Protein AF-A0AAU4Z2L5-F1 (afdb_monomer)

Foldseek 3Di:
DPDAAQLHWDAFLNAIFRLKAFELQLCAPDLQAAHHPDLVLSLVLLLCCCVVRVGQEYEEECARNNLRRLLSNQVNAPVHDPRHAYAYEFQWHDPDRPDIAGHQALVRRVVSLVSSCVSNVHQAHSEYEHQADHPVDPLLSSLVSVVVCVVVVRYSAYAYEPDALVRVVVSLVRDAHREYEYEAEPVRHDHVVVVSLQDPVPVSHDRYWYKYWYLDPDPVVLPRRTTIIRTDGRDDDPDPDPDPRDSDVVSVVVSSNVSSD

Structure (mmCIF, N/CA/C/O backbone):
data_AF-A0AAU4Z2L5-F1
#
_entry.id   AF-A0AAU4Z2L5-F1
#
loop_
_atom_site.group_PDB
_atom_site.id
_atom_site.type_symbol
_atom_site.label_atom_id
_atom_site.label_alt_id
_atom_site.label_comp_id
_atom_site.label_asym_id
_atom_site.label_entity_id
_atom_site.label_seq_id
_atom_site.pdbx_PDB_ins_code
_atom_site.Cartn_x
_atom_site.Cartn_y
_atom_site.Cartn_z
_atom_site.occupancy
_atom_site.B_iso_or_equiv
_atom_site.auth_seq_id
_atom_site.auth_comp_id
_atom_site.auth_asym_id
_atom_site.auth_atom_id
_atom_site.pdbx_PDB_model_num
ATOM 1 N N . MET A 1 1 ? -14.396 5.953 25.003 1.00 34.94 1 MET A N 1
ATOM 2 C CA . MET A 1 1 ? -13.671 7.237 24.915 1.00 34.94 1 MET A CA 1
ATOM 3 C C . MET A 1 1 ? -13.738 7.687 23.467 1.00 34.94 1 MET A C 1
ATOM 5 O O . MET A 1 1 ? -13.312 6.935 22.610 1.00 34.94 1 MET A O 1
ATOM 9 N N . SER A 1 2 ? -14.352 8.838 23.192 1.00 41.72 2 SER A N 1
ATOM 10 C CA . SER A 1 2 ? -14.408 9.430 21.849 1.00 41.72 2 SER A CA 1
ATOM 11 C C . SER A 1 2 ? -13.191 10.337 21.680 1.00 41.72 2 SER A C 1
ATOM 13 O O . SER A 1 2 ? -13.300 11.551 21.856 1.00 41.72 2 SER A O 1
ATOM 15 N N . SER A 1 3 ? -12.014 9.762 21.435 1.00 60.88 3 SER A N 1
ATOM 16 C CA . SER A 1 3 ? -10.865 10.554 20.998 1.00 60.88 3 SER A CA 1
ATOM 17 C C . SER A 1 3 ? -11.061 10.917 19.527 1.00 60.88 3 SER A C 1
ATOM 19 O O . SER A 1 3 ? -11.318 10.062 18.683 1.00 60.88 3 SER A O 1
ATOM 21 N N . THR A 1 4 ? -10.983 12.209 19.210 1.00 71.62 4 THR A N 1
ATOM 22 C CA . THR A 1 4 ? -10.899 12.675 17.822 1.00 71.62 4 THR A CA 1
ATOM 23 C C . THR A 1 4 ? -9.688 12.008 17.161 1.00 71.62 4 THR A C 1
ATOM 25 O O . THR A 1 4 ? -8.596 12.105 17.732 1.00 71.62 4 THR A O 1
ATOM 28 N N . PRO A 1 5 ? -9.835 11.375 15.980 1.00 78.62 5 PRO A N 1
ATOM 29 C CA . PRO A 1 5 ? -8.719 10.744 15.287 1.00 78.62 5 PRO A CA 1
ATOM 30 C C . PRO A 1 5 ? -7.547 11.715 15.090 1.00 78.62 5 PRO A C 1
ATOM 32 O O . PRO A 1 5 ? -7.763 12.922 14.902 1.00 78.62 5 PRO A O 1
ATOM 35 N N . PRO A 1 6 ? -6.299 11.228 15.139 1.00 73.12 6 PRO A N 1
ATOM 36 C CA . PRO A 1 6 ? -5.118 12.073 15.122 1.00 73.12 6 PRO A CA 1
ATOM 37 C C . PRO A 1 6 ? -5.042 12.838 13.793 1.00 73.12 6 PRO A C 1
ATOM 39 O O . PRO A 1 6 ? -5.015 12.267 12.703 1.00 73.12 6 PRO A O 1
ATOM 42 N N . GLY A 1 7 ? -5.046 14.171 13.886 1.00 76.56 7 GLY A N 1
ATOM 43 C CA . GLY A 1 7 ? -5.119 15.047 12.715 1.00 76.56 7 GLY A CA 1
ATOM 44 C C . GLY A 1 7 ? -6.503 15.118 12.051 1.00 76.56 7 GLY A C 1
ATOM 45 O O . GLY A 1 7 ? -6.605 15.671 10.965 1.00 76.56 7 GLY A O 1
ATOM 46 N N . GLY A 1 8 ? -7.573 14.622 12.671 1.00 86.31 8 GLY A N 1
ATOM 47 C CA . GLY A 1 8 ? -8.909 14.555 12.072 1.00 86.31 8 GLY A CA 1
ATOM 48 C C . GLY A 1 8 ? -9.066 13.370 11.120 1.00 86.31 8 GLY A C 1
ATOM 49 O O . GLY A 1 8 ? -8.279 12.425 11.157 1.00 86.31 8 GLY A O 1
ATOM 50 N N . THR A 1 9 ? -10.091 13.411 10.272 1.00 86.31 9 THR A N 1
ATOM 51 C CA . THR A 1 9 ? -10.425 12.318 9.351 1.00 86.31 9 THR A CA 1
ATOM 52 C C . THR A 1 9 ? -10.254 12.706 7.887 1.00 86.31 9 THR A C 1
ATOM 54 O O . THR A 1 9 ? -10.153 13.882 7.527 1.00 86.31 9 THR A O 1
ATOM 57 N N . ILE A 1 10 ? -10.189 11.682 7.046 1.00 84.88 10 ILE A N 1
ATOM 58 C CA . ILE A 1 10 ? -10.030 11.747 5.600 1.00 84.88 10 ILE A CA 1
ATOM 59 C C . ILE A 1 10 ? -10.786 10.587 4.948 1.00 84.88 10 ILE A C 1
ATOM 61 O O . ILE A 1 10 ? -10.881 9.519 5.539 1.00 84.88 10 ILE A O 1
ATOM 65 N N . THR A 1 11 ? -11.283 10.755 3.722 1.00 86.25 11 THR A N 1
ATOM 66 C CA . THR A 1 11 ? -11.823 9.637 2.937 1.00 86.25 11 THR A CA 1
ATOM 67 C C . THR A 1 11 ? -10.784 9.122 1.942 1.00 86.25 11 THR A C 1
ATOM 69 O O . THR A 1 11 ? -10.346 9.848 1.050 1.00 86.25 11 THR A O 1
ATOM 72 N N . ILE A 1 12 ? -10.405 7.853 2.067 1.00 85.94 12 ILE A N 1
ATOM 73 C CA . ILE A 1 12 ? -9.500 7.155 1.148 1.00 85.94 12 ILE A CA 1
ATOM 74 C C . ILE A 1 12 ? -10.254 5.944 0.619 1.00 85.94 12 ILE A C 1
ATOM 76 O O . ILE A 1 12 ? -10.809 5.190 1.413 1.00 85.94 12 ILE A O 1
ATOM 80 N N . ALA A 1 13 ? -10.295 5.761 -0.706 1.00 84.94 13 ALA A N 1
ATOM 81 C CA . ALA A 1 13 ? -10.923 4.579 -1.305 1.00 84.94 13 ALA A CA 1
ATOM 82 C C . ALA A 1 13 ? -12.364 4.336 -0.782 1.00 84.94 13 ALA A C 1
ATOM 84 O O . ALA A 1 13 ? -12.751 3.224 -0.453 1.00 84.94 13 ALA A O 1
ATOM 85 N N . GLY A 1 14 ? -13.143 5.415 -0.619 1.00 84.62 14 GLY A N 1
ATOM 86 C CA . GLY A 1 14 ? -14.522 5.358 -0.114 1.00 84.62 14 GLY A CA 1
ATOM 87 C C . GLY A 1 14 ? -14.684 5.133 1.399 1.00 84.62 14 GLY A C 1
ATOM 88 O O . GLY A 1 14 ? -15.804 5.250 1.889 1.00 84.62 14 GLY A O 1
ATOM 89 N N . LYS A 1 15 ? -13.604 4.881 2.150 1.00 89.25 15 LYS A N 1
ATOM 90 C CA . LYS A 1 15 ? -13.617 4.662 3.606 1.00 89.25 15 LYS A CA 1
ATOM 91 C C . LYS A 1 15 ? -13.130 5.910 4.350 1.00 89.25 15 LYS A C 1
ATOM 93 O O . LYS A 1 15 ? -12.118 6.506 3.979 1.00 89.25 15 LYS A O 1
ATOM 98 N N . THR A 1 16 ? -13.855 6.331 5.388 1.00 91.25 16 THR A N 1
ATOM 99 C CA . THR A 1 16 ? -13.446 7.449 6.256 1.00 91.25 16 THR A CA 1
ATOM 100 C C . THR A 1 16 ? -12.507 6.935 7.337 1.00 91.25 16 THR A C 1
ATOM 102 O O . THR A 1 16 ? -12.911 6.133 8.168 1.00 91.25 16 THR A O 1
ATOM 105 N N . VAL A 1 17 ? -11.272 7.425 7.333 1.00 90.12 17 VAL A N 1
ATOM 106 C CA . VAL A 1 17 ? -10.182 6.982 8.207 1.00 90.12 17 VAL A CA 1
ATOM 107 C C . VAL A 1 17 ? -9.495 8.161 8.891 1.00 90.12 17 VAL A C 1
ATOM 109 O O . VAL A 1 17 ? -9.722 9.322 8.543 1.00 90.12 17 VAL A O 1
ATOM 112 N N . ALA A 1 18 ? -8.640 7.877 9.869 1.00 88.56 18 ALA A N 1
ATOM 113 C CA . ALA A 1 18 ? -7.752 8.855 10.478 1.00 88.56 18 ALA A CA 1
ATOM 114 C C . ALA A 1 18 ? -6.830 9.483 9.423 1.00 88.56 18 ALA A C 1
ATOM 116 O O . ALA A 1 18 ? -6.283 8.800 8.555 1.00 88.56 18 ALA A O 1
ATOM 117 N N . ARG A 1 19 ? -6.631 10.804 9.503 1.00 84.06 19 ARG A N 1
ATOM 118 C CA . ARG A 1 19 ? -5.756 11.532 8.572 1.00 84.06 19 ARG A CA 1
ATOM 119 C C . ARG A 1 19 ? -4.288 11.137 8.729 1.00 84.06 19 ARG A C 1
ATOM 121 O O . ARG A 1 19 ? -3.523 11.166 7.763 1.00 84.06 19 ARG A O 1
ATOM 128 N N . LEU A 1 20 ? -3.906 10.765 9.946 1.00 83.00 20 LEU A N 1
ATOM 129 C CA . LEU A 1 20 ? -2.637 10.120 10.243 1.00 83.00 20 LEU A CA 1
ATOM 130 C C . LEU A 1 20 ? -2.827 8.599 10.221 1.00 83.00 20 LEU A C 1
ATOM 132 O O . LEU A 1 20 ? -3.620 8.054 10.984 1.00 83.00 20 LEU A O 1
ATOM 136 N N . GLY A 1 21 ? -2.096 7.947 9.326 1.00 86.19 21 GLY A N 1
ATOM 137 C CA . GLY A 1 21 ? -1.970 6.505 9.189 1.00 86.19 21 GLY A CA 1
ATOM 138 C C . GLY A 1 21 ? -0.649 5.977 9.752 1.00 86.19 21 GLY A C 1
ATOM 139 O O . GLY A 1 21 ? 0.269 6.734 10.081 1.00 86.19 21 GLY A O 1
ATOM 140 N N . PHE A 1 22 ? -0.543 4.655 9.823 1.00 85.38 22 PHE A N 1
ATOM 141 C CA . PHE A 1 22 ? 0.599 3.941 10.382 1.00 85.38 22 PHE A CA 1
ATOM 142 C C . PHE A 1 22 ? 1.301 3.102 9.309 1.00 85.38 22 PHE A C 1
ATOM 144 O O . PHE A 1 22 ? 0.699 2.207 8.716 1.00 85.38 22 PHE A O 1
ATOM 151 N N . GLY A 1 23 ? 2.576 3.401 9.050 1.00 87.06 23 GLY A N 1
ATOM 152 C CA . GLY A 1 23 ? 3.405 2.698 8.076 1.00 87.06 23 GLY A CA 1
ATOM 153 C C . GLY A 1 23 ? 4.156 1.542 8.720 1.00 87.06 23 GLY A C 1
ATOM 154 O O . GLY A 1 23 ? 4.979 1.738 9.610 1.00 87.06 23 GLY A O 1
ATOM 155 N N . THR A 1 24 ? 3.918 0.328 8.233 1.00 90.44 24 THR A N 1
ATOM 156 C CA . THR A 1 24 ? 4.393 -0.900 8.893 1.00 90.44 24 THR A CA 1
ATOM 157 C C . THR A 1 24 ? 5.812 -1.327 8.530 1.00 90.44 24 THR A C 1
ATOM 159 O O . THR A 1 24 ? 6.346 -2.225 9.169 1.00 90.44 24 THR A O 1
ATOM 162 N N . MET A 1 25 ? 6.471 -0.672 7.565 1.00 87.31 25 MET A N 1
ATOM 163 C CA . MET A 1 25 ? 7.799 -1.078 7.066 1.00 87.31 25 MET A CA 1
ATOM 164 C C . MET A 1 25 ? 8.881 -1.161 8.157 1.00 87.31 25 MET A C 1
ATOM 166 O O . MET A 1 25 ? 9.862 -1.870 7.978 1.00 87.31 25 MET A O 1
ATOM 170 N N . ARG A 1 26 ? 8.744 -0.429 9.272 1.00 84.94 26 ARG A N 1
ATOM 171 C CA . ARG A 1 26 ? 9.700 -0.469 10.398 1.00 84.94 26 ARG A CA 1
ATOM 172 C C . ARG A 1 26 ? 9.409 -1.556 11.432 1.00 84.94 26 ARG A C 1
ATOM 174 O O . ARG A 1 26 ? 10.224 -1.743 12.319 1.00 84.94 26 ARG A O 1
ATOM 181 N N . LEU A 1 27 ? 8.312 -2.299 11.288 1.00 85.94 27 LEU A N 1
ATOM 182 C CA . LEU A 1 27 ? 8.011 -3.464 12.128 1.00 85.94 27 LEU A CA 1
ATOM 183 C C . LEU A 1 27 ? 8.762 -4.734 11.703 1.00 85.94 27 LEU A C 1
ATOM 185 O O . LEU A 1 27 ? 8.541 -5.798 12.266 1.00 85.94 27 LEU A O 1
ATOM 189 N N . THR A 1 28 ? 9.584 -4.653 10.665 1.00 86.31 28 THR A N 1
ATOM 190 C CA . THR A 1 28 ? 10.446 -5.741 10.189 1.00 86.31 28 THR A CA 1
ATOM 191 C C . THR A 1 28 ? 11.770 -5.763 10.955 1.00 86.31 28 THR A C 1
ATOM 193 O O . THR A 1 28 ? 12.106 -4.798 11.640 1.00 86.31 28 THR A O 1
ATOM 196 N N . GLY A 1 29 ? 12.587 -6.787 10.728 1.00 84.88 29 GLY A N 1
ATOM 197 C CA . GLY A 1 29 ? 13.953 -6.848 11.242 1.00 84.88 29 GLY A CA 1
ATOM 198 C C . GLY A 1 29 ? 14.918 -5.807 10.655 1.00 84.88 29 GLY A C 1
ATOM 199 O O . GLY A 1 29 ? 14.559 -4.899 9.885 1.00 84.88 29 GLY A O 1
ATOM 200 N N . GLN A 1 30 ? 16.190 -5.953 11.036 1.00 83.38 30 GLN A N 1
ATOM 201 C CA . GLN A 1 30 ? 17.279 -5.050 10.659 1.00 83.38 30 GLN A CA 1
ATOM 202 C C . GLN A 1 30 ? 17.344 -4.795 9.148 1.00 83.38 30 GLN A C 1
ATOM 204 O O . GLN A 1 30 ? 17.182 -5.687 8.315 1.00 83.38 30 GLN A O 1
ATOM 209 N N . GLY A 1 31 ? 17.579 -3.533 8.781 1.00 80.50 31 GLY A N 1
ATOM 210 C CA . GLY A 1 31 ? 17.644 -3.122 7.378 1.00 80.50 31 GLY A CA 1
ATOM 211 C C . GLY A 1 31 ? 16.316 -3.247 6.630 1.00 80.50 31 GLY A C 1
ATOM 212 O O . GLY A 1 31 ? 16.320 -3.275 5.404 1.00 80.50 31 GLY A O 1
ATOM 213 N N . THR A 1 32 ? 15.182 -3.306 7.331 1.00 84.94 32 THR A N 1
ATOM 214 C CA . THR A 1 32 ? 13.835 -3.564 6.794 1.00 84.94 32 THR A CA 1
ATOM 215 C C . THR A 1 32 ? 13.630 -4.966 6.203 1.00 84.94 32 THR A C 1
ATOM 217 O O . THR A 1 32 ? 12.943 -5.121 5.188 1.00 84.94 32 THR A O 1
ATOM 220 N N . TRP A 1 33 ? 14.321 -5.969 6.757 1.00 90.19 33 TRP A N 1
ATOM 221 C CA . TRP A 1 33 ? 14.348 -7.346 6.254 1.00 90.19 33 TRP A CA 1
ATOM 222 C C . TRP A 1 33 ? 14.038 -8.364 7.352 1.00 90.19 33 TRP A C 1
ATOM 224 O O . TRP A 1 33 ? 14.550 -8.252 8.461 1.00 90.19 33 TRP A O 1
ATOM 234 N N . GLY A 1 34 ? 13.268 -9.389 7.003 1.00 92.25 34 GLY A N 1
ATOM 235 C CA . GLY A 1 34 ? 12.843 -10.468 7.876 1.00 92.25 34 GLY A CA 1
ATOM 236 C C . GLY A 1 34 ? 11.899 -10.029 8.989 1.00 92.25 34 GLY A C 1
ATOM 237 O O . GLY A 1 34 ? 11.375 -8.908 9.015 1.00 92.25 34 GLY A O 1
ATOM 238 N N . ASP A 1 35 ? 11.713 -10.955 9.920 1.00 94.31 35 ASP A N 1
ATOM 239 C CA . ASP A 1 35 ? 10.914 -10.752 11.117 1.00 94.31 35 ASP A CA 1
ATOM 240 C C . ASP A 1 35 ? 11.607 -9.799 12.104 1.00 94.31 35 ASP A C 1
ATOM 242 O O . ASP A 1 35 ? 12.839 -9.741 12.139 1.00 94.31 35 ASP A O 1
ATOM 246 N N . PRO A 1 36 ? 10.837 -9.020 12.887 1.00 89.69 36 PRO A N 1
ATOM 247 C CA . PRO A 1 36 ? 11.399 -8.214 13.966 1.00 89.69 36 PRO A CA 1
ATOM 248 C C . PRO A 1 36 ? 12.023 -9.097 15.047 1.00 89.69 36 PRO A C 1
ATOM 250 O O . PRO A 1 36 ? 11.554 -10.210 15.290 1.00 89.69 36 PRO A O 1
ATOM 253 N N . ASP A 1 37 ? 13.008 -8.550 15.763 1.00 85.44 37 ASP A N 1
ATOM 254 C CA . ASP A 1 37 ? 13.653 -9.232 16.894 1.00 85.44 37 ASP A CA 1
ATOM 255 C C . ASP A 1 37 ? 12.637 -9.604 17.993 1.00 85.44 37 ASP A C 1
ATOM 257 O O . ASP A 1 37 ? 12.752 -10.656 18.620 1.00 85.44 37 ASP A O 1
ATOM 261 N N . ASP A 1 38 ? 11.606 -8.770 18.193 1.00 85.69 38 ASP A N 1
ATOM 262 C CA . ASP A 1 38 ? 10.489 -9.045 19.098 1.00 85.69 38 ASP A CA 1
ATOM 263 C C . ASP A 1 38 ? 9.131 -8.901 18.386 1.00 85.69 38 ASP A C 1
ATOM 265 O O . ASP A 1 38 ? 8.563 -7.814 18.223 1.00 85.69 38 ASP A O 1
ATOM 269 N N . ARG A 1 39 ? 8.575 -10.047 17.980 1.00 93.69 39 ARG A N 1
ATOM 270 C CA . ARG A 1 39 ? 7.257 -10.140 17.337 1.00 93.69 39 ARG A CA 1
ATOM 271 C C . ARG A 1 39 ? 6.120 -9.646 18.234 1.00 93.69 39 ARG A C 1
ATOM 273 O O . ARG A 1 39 ? 5.175 -9.030 17.736 1.00 93.69 39 ARG A O 1
ATOM 280 N N . HIS A 1 40 ? 6.176 -9.919 19.537 1.00 90.12 40 HIS A N 1
ATOM 281 C CA . HIS A 1 40 ? 5.111 -9.530 20.462 1.00 90.12 40 HIS A CA 1
ATOM 282 C C . HIS A 1 40 ? 5.050 -8.011 20.616 1.00 90.12 40 HIS A C 1
ATOM 284 O O . HIS A 1 40 ? 3.954 -7.449 20.693 1.00 90.12 40 HIS A O 1
ATOM 290 N N . GLN A 1 41 ? 6.204 -7.343 20.584 1.00 84.75 41 GLN A N 1
ATOM 291 C CA . GLN A 1 41 ? 6.271 -5.884 20.585 1.00 84.75 41 GLN A CA 1
ATOM 292 C C . GLN A 1 41 ? 5.680 -5.283 19.319 1.00 84.75 41 GLN A C 1
ATOM 294 O O . GLN A 1 41 ? 4.826 -4.402 19.413 1.00 84.75 41 GLN A O 1
ATOM 299 N N . ALA A 1 42 ? 6.029 -5.808 18.143 1.00 85.31 42 ALA A N 1
ATOM 300 C CA . ALA A 1 42 ? 5.447 -5.342 16.886 1.00 85.31 42 ALA A CA 1
ATOM 301 C C . ALA A 1 42 ? 3.908 -5.471 16.867 1.00 85.31 42 ALA A C 1
ATOM 303 O O . ALA A 1 42 ? 3.205 -4.548 16.448 1.00 85.31 42 ALA A O 1
ATOM 304 N N . ILE A 1 43 ? 3.370 -6.580 17.393 1.00 91.38 43 ILE A N 1
ATOM 305 C CA . ILE A 1 43 ? 1.921 -6.780 17.562 1.00 91.38 43 ILE A CA 1
ATOM 306 C C . ILE A 1 43 ? 1.324 -5.750 18.532 1.00 91.38 43 ILE A C 1
ATOM 308 O O . ILE A 1 43 ? 0.260 -5.186 18.264 1.00 91.38 43 ILE A O 1
ATOM 312 N N . ARG A 1 44 ? 1.993 -5.482 19.660 1.00 87.31 44 ARG A N 1
ATOM 313 C CA . ARG A 1 44 ? 1.539 -4.502 20.655 1.00 87.31 44 ARG A CA 1
ATOM 314 C C . ARG A 1 44 ? 1.486 -3.089 20.075 1.00 87.31 44 ARG A C 1
ATOM 316 O O . ARG A 1 44 ? 0.491 -2.399 20.280 1.00 87.31 44 ARG A O 1
ATOM 323 N N . VAL A 1 45 ? 2.501 -2.695 19.305 1.00 84.62 45 VAL A N 1
ATOM 324 C CA . VAL A 1 45 ? 2.558 -1.404 18.601 1.00 84.62 45 VAL A CA 1
ATOM 325 C C . VAL A 1 45 ? 1.374 -1.248 17.644 1.00 84.62 45 VAL A C 1
ATOM 327 O O . VAL A 1 45 ? 0.673 -0.240 17.709 1.00 84.62 45 VAL A O 1
ATOM 330 N N . LEU A 1 46 ? 1.083 -2.261 16.818 1.00 87.56 46 LEU A N 1
ATOM 331 C CA . LEU A 1 46 ? -0.080 -2.246 15.917 1.00 87.56 46 LEU A CA 1
ATOM 332 C C . LEU A 1 46 ? -1.402 -2.081 16.678 1.00 87.56 46 LEU A C 1
ATOM 334 O O . LEU A 1 46 ? -2.240 -1.263 16.299 1.00 87.56 46 LEU A O 1
ATOM 338 N N . ARG A 1 47 ? -1.577 -2.818 17.781 1.00 92.56 47 ARG A N 1
ATOM 339 C CA . ARG A 1 47 ? -2.778 -2.716 18.621 1.00 92.56 47 ARG A CA 1
ATOM 340 C C . ARG A 1 47 ? -2.916 -1.342 19.267 1.00 92.56 47 ARG A C 1
ATOM 342 O O . ARG A 1 47 ? -4.016 -0.802 19.275 1.00 92.56 47 ARG A O 1
ATOM 349 N N . HIS A 1 48 ? -1.833 -0.760 19.777 1.00 86.81 48 HIS A N 1
ATOM 350 C CA . HIS A 1 48 ? -1.858 0.591 20.342 1.00 86.81 48 HIS A CA 1
ATOM 351 C C . HIS A 1 48 ? -2.179 1.645 19.280 1.00 86.81 48 HIS A C 1
ATOM 353 O O . HIS A 1 48 ? -3.024 2.508 19.522 1.00 86.81 48 HIS A O 1
ATOM 359 N N . ALA A 1 49 ? -1.575 1.551 18.091 1.00 84.69 49 ALA A N 1
ATOM 360 C CA . ALA A 1 49 ? -1.867 2.451 16.977 1.00 84.69 49 ALA A CA 1
ATOM 361 C C . ALA A 1 49 ? -3.377 2.518 16.696 1.00 84.69 49 ALA A C 1
ATOM 363 O O . ALA A 1 49 ? -3.954 3.606 16.667 1.00 84.69 49 ALA A O 1
ATOM 364 N N . VAL A 1 50 ? -4.026 1.359 16.566 1.00 90.50 50 VAL A N 1
ATOM 365 C CA . VAL A 1 50 ? -5.454 1.279 16.237 1.00 90.50 50 VAL A CA 1
ATOM 366 C C . VAL A 1 50 ? -6.342 1.570 17.447 1.00 90.50 50 VAL A C 1
ATOM 368 O O . VAL A 1 50 ? -7.145 2.499 17.418 1.00 90.50 50 VAL A O 1
ATOM 371 N N . HIS A 1 51 ? -6.203 0.805 18.529 1.00 92.12 51 HIS A N 1
ATOM 372 C CA . HIS A 1 51 ? -7.171 0.803 19.630 1.00 92.12 51 HIS A CA 1
ATOM 373 C C . HIS A 1 51 ? -6.964 1.929 20.646 1.00 92.12 51 HIS A C 1
ATOM 375 O O . HIS A 1 51 ? -7.928 2.347 21.287 1.00 92.12 51 HIS A O 1
ATOM 381 N N . THR A 1 52 ? -5.734 2.426 20.799 1.00 88.56 52 THR A N 1
ATOM 382 C CA . THR A 1 52 ? -5.420 3.503 21.750 1.00 88.56 52 THR A CA 1
ATOM 383 C C . THR A 1 52 ? -5.401 4.859 21.054 1.00 88.56 52 THR A C 1
ATOM 385 O O . THR A 1 52 ? -6.009 5.815 21.536 1.00 88.56 52 THR A O 1
ATOM 388 N N . HIS A 1 53 ? -4.738 4.949 19.897 1.00 83.81 53 HIS A N 1
ATOM 389 C CA . HIS A 1 53 ? -4.547 6.219 19.191 1.00 83.81 53 HIS A CA 1
ATOM 390 C C . HIS A 1 53 ? -5.575 6.483 18.088 1.00 83.81 53 HIS A C 1
ATOM 392 O O . HIS A 1 53 ? -5.550 7.563 17.501 1.00 83.81 53 HIS A O 1
ATOM 398 N N . GLY A 1 54 ? -6.489 5.547 17.811 1.00 89.50 54 GLY A N 1
ATOM 399 C CA . GLY A 1 54 ? -7.540 5.730 16.810 1.00 89.50 54 GLY A CA 1
ATOM 400 C C . GLY A 1 54 ? -7.003 5.847 15.382 1.00 89.50 54 GLY A C 1
ATOM 401 O O . GLY A 1 54 ? -7.614 6.525 14.555 1.00 89.50 54 GLY A O 1
ATOM 402 N N . ILE A 1 55 ? -5.843 5.248 15.091 1.00 87.88 55 ILE A N 1
ATOM 403 C CA . ILE A 1 55 ? -5.314 5.175 13.728 1.00 87.88 55 ILE A CA 1
ATOM 404 C C . ILE A 1 55 ? -6.084 4.101 12.966 1.00 87.88 55 ILE A C 1
ATOM 406 O O . ILE A 1 55 ? -6.038 2.927 13.312 1.00 87.88 55 ILE A O 1
ATOM 410 N N . THR A 1 56 ? -6.742 4.498 11.883 1.00 93.75 56 THR A N 1
ATOM 411 C CA . THR A 1 56 ? -7.567 3.595 11.067 1.00 93.75 56 THR A CA 1
ATOM 412 C C . THR A 1 56 ? -7.103 3.489 9.615 1.00 93.75 56 THR A C 1
ATOM 414 O O . THR A 1 56 ? -7.807 2.960 8.767 1.00 93.75 56 THR A O 1
ATOM 417 N N . HIS A 1 57 ? -5.890 3.954 9.311 1.00 92.56 57 HIS A N 1
ATOM 418 C CA . HIS A 1 57 ? -5.231 3.734 8.024 1.00 92.56 57 HIS A CA 1
ATOM 419 C C . HIS A 1 57 ? -3.895 3.026 8.260 1.00 92.56 57 HIS A C 1
ATOM 421 O O . HIS A 1 57 ? -2.958 3.627 8.785 1.00 92.56 57 HIS A O 1
ATOM 427 N N . ILE A 1 58 ? -3.816 1.750 7.888 1.00 94.75 58 ILE A N 1
ATOM 428 C CA . ILE A 1 58 ? -2.614 0.921 8.004 1.00 94.75 58 ILE A CA 1
ATOM 429 C C . ILE A 1 58 ? -1.993 0.758 6.619 1.00 94.75 58 ILE A C 1
ATOM 431 O O . ILE A 1 58 ? -2.603 0.183 5.722 1.00 94.75 58 ILE A O 1
ATOM 435 N N . ASP A 1 59 ? -0.767 1.242 6.455 1.00 95.56 59 ASP A N 1
ATOM 436 C CA . ASP A 1 59 ? 0.002 1.112 5.222 1.00 95.56 59 ASP A CA 1
ATOM 437 C C . ASP A 1 59 ? 1.010 -0.040 5.334 1.00 95.56 59 ASP A C 1
ATOM 439 O O . ASP A 1 59 ? 1.833 -0.109 6.255 1.00 95.56 59 ASP A O 1
ATOM 443 N N . THR A 1 60 ? 0.956 -0.962 4.379 1.00 96.56 60 THR A N 1
ATOM 444 C CA . THR A 1 60 ? 1.849 -2.124 4.308 1.00 96.56 60 THR A CA 1
ATOM 445 C C . THR A 1 60 ? 2.218 -2.453 2.869 1.00 96.56 60 THR A C 1
ATOM 447 O O . THR A 1 60 ? 1.864 -1.698 1.970 1.00 96.56 60 THR A O 1
ATOM 450 N N . ALA A 1 61 ? 2.986 -3.513 2.630 1.00 96.94 61 ALA A N 1
ATOM 451 C CA . ALA A 1 61 ? 3.281 -4.013 1.292 1.00 96.94 61 ALA A CA 1
ATOM 452 C C . ALA A 1 61 ? 3.717 -5.481 1.341 1.00 96.94 61 ALA A C 1
ATOM 454 O O . ALA A 1 61 ? 4.377 -5.892 2.295 1.00 96.94 61 ALA A O 1
ATOM 455 N N . ASP A 1 62 ? 3.481 -6.210 0.246 1.00 97.25 62 ASP A N 1
ATOM 456 C CA . ASP A 1 62 ? 4.007 -7.565 0.010 1.00 97.25 62 ASP A CA 1
ATOM 457 C C . ASP A 1 62 ? 5.530 -7.630 0.244 1.00 97.25 62 ASP A C 1
ATOM 459 O O . ASP A 1 62 ? 6.057 -8.569 0.836 1.00 97.25 62 ASP A O 1
ATOM 463 N N . ALA A 1 63 ? 6.241 -6.566 -0.137 1.00 96.12 63 ALA A N 1
ATOM 464 C CA . ALA A 1 63 ? 7.693 -6.459 -0.035 1.00 96.12 63 ALA A CA 1
ATOM 465 C C . ALA A 1 63 ? 8.238 -6.174 1.381 1.00 96.12 63 ALA A C 1
ATOM 467 O O . ALA A 1 63 ? 9.456 -6.202 1.568 1.00 96.12 63 ALA A O 1
ATOM 468 N N . TYR A 1 64 ? 7.402 -5.847 2.374 1.00 94.50 64 TYR A N 1
ATOM 469 C CA . TYR A 1 64 ? 7.885 -5.485 3.715 1.00 94.50 64 TYR A CA 1
ATOM 470 C C . TYR A 1 64 ? 8.177 -6.738 4.546 1.00 94.50 64 TYR A C 1
ATOM 472 O O . TYR A 1 64 ? 7.267 -7.475 4.920 1.00 94.50 64 TYR A O 1
ATOM 480 N N . GLY A 1 65 ? 9.461 -6.983 4.812 1.00 90.50 65 GLY A N 1
ATOM 481 C CA . GLY A 1 65 ? 9.956 -8.232 5.391 1.00 90.50 65 GLY A CA 1
ATOM 482 C C . GLY A 1 65 ? 10.881 -8.945 4.410 1.00 90.50 65 GLY A C 1
ATOM 483 O O . GLY A 1 65 ? 12.087 -8.907 4.619 1.00 90.50 65 GLY A O 1
ATOM 484 N N . PRO A 1 66 ? 10.428 -9.500 3.276 1.00 94.38 66 PRO A N 1
ATOM 485 C CA . PRO A 1 66 ? 9.086 -9.545 2.696 1.00 94.38 66 PRO A CA 1
ATOM 486 C C . PRO A 1 66 ? 8.055 -10.292 3.515 1.00 94.38 66 PRO A C 1
ATOM 488 O O . PRO A 1 66 ? 8.404 -11.145 4.324 1.00 94.38 66 PRO A O 1
ATOM 491 N N . HIS A 1 67 ? 6.785 -10.005 3.237 1.00 95.88 67 HIS A N 1
ATOM 492 C CA . HIS A 1 67 ? 5.611 -10.731 3.725 1.00 95.88 67 HIS A CA 1
ATOM 493 C C . HIS A 1 67 ? 5.361 -10.657 5.250 1.00 95.88 67 HIS A C 1
ATOM 495 O O . HIS A 1 67 ? 4.226 -10.848 5.691 1.00 95.88 67 HIS A O 1
ATOM 501 N N . THR A 1 68 ? 6.372 -10.321 6.058 1.00 96.19 68 THR A N 1
ATOM 502 C CA . THR A 1 68 ? 6.317 -10.196 7.522 1.00 96.19 68 THR A CA 1
ATOM 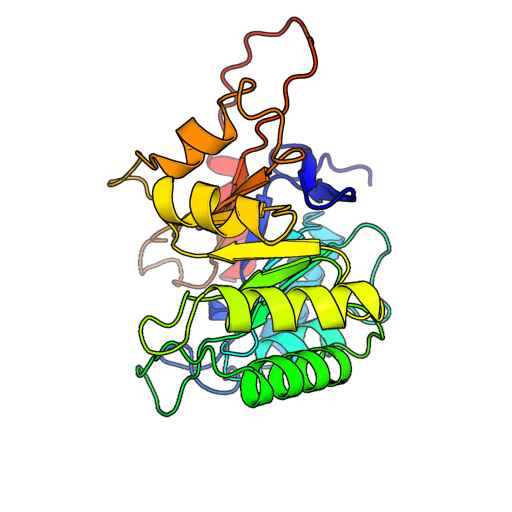503 C C . THR A 1 68 ? 5.209 -9.255 7.989 1.00 96.19 68 THR A C 1
ATOM 505 O O . THR A 1 68 ? 4.431 -9.616 8.874 1.00 96.19 68 THR A O 1
ATOM 508 N N . CYS A 1 69 ? 5.111 -8.049 7.421 1.00 96.19 69 CYS A N 1
ATOM 509 C CA . CYS A 1 69 ? 4.195 -7.034 7.949 1.00 96.19 69 CYS A CA 1
ATOM 510 C C . CYS A 1 69 ? 2.719 -7.416 7.803 1.00 96.19 69 CYS A C 1
ATOM 512 O O . CYS A 1 69 ? 1.940 -7.140 8.710 1.00 96.19 69 CYS A O 1
ATOM 514 N N . GLU A 1 70 ? 2.329 -8.085 6.717 1.00 98.62 70 GLU A N 1
ATOM 515 C CA . GLU A 1 70 ? 0.945 -8.541 6.530 1.00 98.62 70 GLU A CA 1
ATOM 516 C C . GLU A 1 70 ? 0.562 -9.607 7.566 1.00 98.62 70 GLU A C 1
ATOM 518 O O . GLU A 1 70 ? -0.519 -9.539 8.150 1.00 98.62 70 GLU A O 1
ATOM 523 N N . HIS A 1 71 ? 1.484 -10.519 7.898 1.00 98.56 71 HIS A N 1
ATOM 524 C CA . HIS A 1 71 ? 1.280 -11.472 8.990 1.00 98.56 71 HIS A CA 1
ATOM 525 C C . HIS A 1 71 ? 1.163 -10.790 10.357 1.00 98.56 71 HIS A C 1
ATOM 527 O O . HIS A 1 71 ? 0.325 -11.182 11.165 1.00 98.56 71 HIS A O 1
ATOM 533 N N . LEU A 1 72 ? 1.990 -9.775 10.631 1.00 97.56 72 LEU A N 1
ATOM 534 C CA . LEU A 1 72 ? 1.907 -9.007 11.879 1.00 97.56 72 LEU A CA 1
ATOM 535 C C . LEU A 1 72 ? 0.565 -8.276 12.005 1.00 97.56 72 LEU A C 1
ATOM 537 O O . LEU A 1 72 ? -0.028 -8.277 13.079 1.00 97.56 72 LEU A O 1
ATOM 541 N N . ILE A 1 73 ? 0.075 -7.685 10.912 1.00 98.50 73 ILE A N 1
ATOM 542 C CA . ILE A 1 73 ? -1.226 -7.005 10.863 1.00 98.50 73 ILE A CA 1
ATOM 543 C C . ILE A 1 73 ? -2.359 -7.982 11.165 1.00 98.50 73 ILE A C 1
ATOM 545 O O . ILE A 1 73 ? -3.207 -7.673 12.002 1.00 98.50 73 ILE A O 1
ATOM 549 N N . ARG A 1 74 ? -2.367 -9.161 10.530 1.00 98.69 74 ARG A N 1
ATOM 550 C CA . ARG A 1 74 ? -3.361 -10.205 10.812 1.00 98.69 74 ARG A CA 1
ATOM 551 C C . ARG A 1 74 ? -3.329 -10.619 12.281 1.00 98.69 74 ARG A C 1
ATOM 553 O O . ARG A 1 74 ? -4.345 -10.526 12.957 1.00 98.69 74 ARG A O 1
ATOM 560 N N . ASP A 1 75 ? -2.168 -11.012 12.798 1.00 98.44 75 ASP A N 1
ATOM 561 C CA . ASP A 1 75 ? -2.050 -11.501 14.177 1.00 98.44 75 ASP A CA 1
ATOM 562 C C . ASP A 1 75 ? -2.407 -10.421 15.222 1.00 98.44 75 ASP A C 1
ATOM 564 O O . ASP A 1 75 ? -2.860 -10.723 16.332 1.00 98.44 75 ASP A O 1
ATOM 568 N N . ALA A 1 76 ? -2.209 -9.145 14.880 1.00 97.12 76 ALA A N 1
ATOM 569 C CA . ALA A 1 76 ? -2.532 -8.032 15.757 1.00 97.12 76 ALA A CA 1
ATOM 570 C C . ALA A 1 76 ? -4.017 -7.662 15.748 1.00 97.12 76 ALA A C 1
ATOM 572 O O . ALA A 1 76 ? -4.552 -7.386 16.825 1.00 97.12 76 ALA A O 1
ATOM 573 N N . LEU A 1 77 ? -4.641 -7.626 14.568 1.00 98.25 77 LEU A N 1
ATOM 574 C CA . LEU A 1 77 ? -5.908 -6.928 14.350 1.00 98.25 77 LEU A CA 1
ATOM 575 C C . 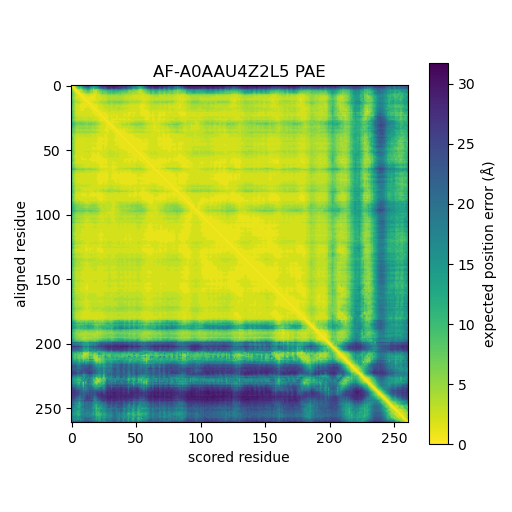LEU A 1 77 ? -7.046 -7.821 13.853 1.00 98.25 77 LEU A C 1
ATOM 577 O O . LEU A 1 77 ? -8.159 -7.322 13.800 1.00 98.25 77 LEU A O 1
ATOM 581 N N . TYR A 1 78 ? -6.812 -9.084 13.480 1.00 97.50 78 TYR A N 1
ATOM 582 C CA . TYR A 1 78 ? -7.887 -9.978 13.041 1.00 97.50 78 TYR A CA 1
ATOM 583 C C . TYR A 1 78 ? -8.739 -10.474 14.233 1.00 97.50 78 TYR A C 1
ATOM 585 O O . TYR A 1 78 ? -8.165 -10.878 15.251 1.00 97.50 78 TYR A O 1
ATOM 593 N N . PRO A 1 79 ? -10.084 -10.523 14.121 1.00 97.31 79 PRO A N 1
ATOM 594 C CA . PRO A 1 79 ? -10.900 -9.987 13.026 1.00 97.31 79 PRO A CA 1
ATOM 595 C C . PRO A 1 79 ? -10.847 -8.453 12.977 1.00 97.31 79 PRO A C 1
ATOM 597 O O . PRO A 1 79 ? -10.944 -7.791 14.011 1.00 97.31 79 PRO A O 1
ATOM 600 N N . TYR A 1 80 ? -10.688 -7.905 11.770 1.00 97.44 80 TYR A N 1
ATOM 601 C CA . TYR A 1 80 ? -10.404 -6.483 11.567 1.00 97.44 80 TYR A CA 1
ATOM 602 C C . TYR A 1 80 ? -11.567 -5.576 11.995 1.00 97.44 80 TYR A C 1
ATOM 604 O O . TYR A 1 80 ? -12.713 -5.879 11.665 1.00 97.44 80 TYR A O 1
ATOM 612 N N . PRO A 1 81 ? -11.298 -4.435 12.663 1.00 95.25 81 PRO A N 1
ATOM 613 C CA . PRO A 1 81 ? -12.317 -3.412 12.880 1.00 95.25 81 PRO A CA 1
ATOM 614 C C . PRO A 1 81 ? -12.833 -2.836 11.552 1.00 95.25 81 PRO A C 1
ATOM 616 O O . PRO A 1 81 ? -12.044 -2.565 10.646 1.00 95.25 81 PRO A O 1
ATOM 619 N N . ASP A 1 82 ? -14.142 -2.591 11.456 1.00 92.31 82 ASP A N 1
ATOM 620 C CA . ASP A 1 82 ? -14.810 -2.142 10.220 1.00 92.31 82 ASP A CA 1
ATOM 621 C C . ASP A 1 82 ? -14.253 -0.822 9.657 1.00 92.31 82 ASP A C 1
ATOM 623 O O . ASP A 1 82 ? -14.248 -0.584 8.443 1.00 92.31 82 ASP A O 1
ATOM 627 N N . ASP A 1 83 ? -13.790 0.058 10.544 1.00 90.44 83 ASP A N 1
ATOM 628 C CA . ASP A 1 83 ? -13.275 1.381 10.212 1.00 90.44 83 ASP A CA 1
ATOM 629 C C . ASP A 1 83 ? -11.793 1.378 9.818 1.00 90.44 83 ASP A C 1
ATOM 631 O O . ASP A 1 83 ? -11.311 2.379 9.286 1.00 90.44 83 ASP A O 1
ATOM 635 N N . VAL A 1 84 ? -11.078 0.262 9.994 1.00 94.88 84 VAL A N 1
ATOM 636 C CA . VAL A 1 84 ? -9.677 0.129 9.584 1.00 94.88 84 VAL A CA 1
ATOM 637 C C . VAL A 1 84 ? -9.586 -0.102 8.076 1.00 94.88 84 VAL A C 1
ATOM 639 O O . VAL A 1 84 ? -10.186 -1.017 7.516 1.00 94.88 84 VAL A O 1
ATOM 642 N N . LEU A 1 85 ? -8.802 0.736 7.401 1.00 96.06 85 LEU A N 1
ATOM 643 C CA . LEU A 1 85 ? -8.356 0.560 6.024 1.00 96.06 85 LEU A CA 1
ATOM 644 C C . LEU A 1 85 ? -6.948 -0.033 6.019 1.00 96.06 85 LEU A C 1
ATOM 646 O O . LEU A 1 85 ? -5.997 0.642 6.422 1.00 96.06 85 LEU A O 1
ATOM 650 N N . ILE A 1 86 ? -6.803 -1.254 5.507 1.00 97.44 86 ILE A N 1
ATOM 651 C CA . ILE A 1 86 ? -5.491 -1.843 5.216 1.00 97.44 86 ILE A CA 1
ATOM 652 C C . ILE A 1 86 ? -5.162 -1.560 3.753 1.00 97.44 86 ILE A C 1
ATOM 654 O O . ILE A 1 86 ? -5.829 -2.054 2.843 1.00 97.44 86 ILE A O 1
ATOM 658 N N . ALA A 1 87 ? -4.124 -0.760 3.529 1.00 97.25 87 ALA A N 1
ATOM 659 C CA . ALA A 1 87 ? -3.631 -0.427 2.208 1.00 97.25 87 ALA A CA 1
ATOM 660 C C . ALA A 1 87 ? -2.307 -1.159 1.948 1.00 97.25 87 ALA A C 1
ATOM 662 O O . ALA A 1 87 ? -1.261 -0.795 2.493 1.00 97.25 87 ALA A O 1
ATOM 663 N N . THR A 1 88 ? -2.356 -2.214 1.132 1.00 98.38 88 THR A N 1
ATOM 664 C CA . THR A 1 88 ? -1.168 -2.998 0.751 1.00 98.38 88 THR A CA 1
ATOM 665 C C . THR A 1 88 ? -0.672 -2.621 -0.645 1.00 98.38 88 THR A C 1
ATOM 667 O O . THR A 1 88 ? -1.299 -1.838 -1.364 1.00 98.38 88 THR A O 1
ATOM 670 N N . LYS A 1 89 ? 0.487 -3.150 -1.039 1.00 98.56 89 LYS A N 1
ATOM 671 C CA . LYS A 1 89 ? 1.126 -2.882 -2.331 1.00 98.56 89 LYS A CA 1
ATOM 672 C C . LYS A 1 89 ? 1.763 -4.146 -2.888 1.00 98.56 89 LYS A C 1
ATOM 674 O O . LYS A 1 89 ? 2.395 -4.890 -2.140 1.00 98.56 89 LYS A O 1
ATOM 679 N N . VAL A 1 90 ? 1.682 -4.308 -4.204 1.00 98.50 90 VAL A N 1
ATOM 680 C CA . VAL A 1 90 ? 2.312 -5.397 -4.973 1.00 98.50 90 VAL A CA 1
ATOM 681 C C . VAL A 1 90 ? 3.124 -4.832 -6.140 1.00 98.50 90 VAL A C 1
ATOM 683 O O . VAL A 1 90 ? 3.066 -3.637 -6.417 1.00 98.50 90 VAL A O 1
ATOM 686 N N . GLY A 1 91 ? 3.902 -5.664 -6.831 1.00 97.31 91 GLY A N 1
ATOM 687 C CA . GLY A 1 91 ? 4.689 -5.223 -7.993 1.00 97.31 91 GLY A CA 1
ATOM 688 C C . GLY A 1 91 ? 6.081 -4.682 -7.658 1.00 97.31 91 GLY A C 1
ATOM 689 O O . GLY A 1 91 ? 6.675 -3.928 -8.426 1.00 97.31 91 GLY A O 1
ATOM 690 N N . MET A 1 92 ? 6.608 -5.047 -6.490 1.00 95.81 92 MET A N 1
ATOM 691 C CA . MET A 1 92 ? 7.992 -4.797 -6.104 1.00 95.81 92 MET A CA 1
ATOM 692 C C . MET A 1 92 ? 8.501 -6.004 -5.323 1.00 95.81 92 MET A C 1
ATOM 694 O O . MET A 1 92 ? 7.929 -6.345 -4.292 1.00 95.81 92 MET A O 1
ATOM 698 N N . VAL A 1 93 ? 9.590 -6.609 -5.785 1.00 94.56 93 VAL A N 1
ATOM 699 C CA . VAL A 1 93 ? 10.257 -7.720 -5.103 1.00 94.56 93 VAL A CA 1
ATOM 700 C C . VAL A 1 93 ? 11.391 -7.219 -4.219 1.00 94.56 93 VAL A C 1
ATOM 702 O O . VAL A 1 93 ? 11.972 -6.149 -4.435 1.00 94.56 93 VAL A O 1
ATOM 705 N N . ARG A 1 94 ? 11.754 -8.056 -3.248 1.00 92.69 94 ARG A N 1
ATOM 706 C CA . ARG A 1 94 ? 12.929 -7.868 -2.402 1.00 92.69 94 ARG A CA 1
ATOM 707 C C . ARG A 1 94 ? 13.757 -9.163 -2.425 1.00 92.69 94 ARG A C 1
ATOM 709 O O . ARG A 1 94 ? 13.553 -10.033 -1.585 1.00 92.69 94 ARG A O 1
ATOM 716 N N . PRO A 1 95 ? 14.636 -9.354 -3.425 1.00 91.44 95 PRO A N 1
ATOM 717 C CA . PRO A 1 95 ? 15.338 -10.627 -3.620 1.00 91.44 95 PRO A CA 1
ATOM 718 C C . PRO A 1 95 ? 16.426 -10.889 -2.568 1.00 91.44 95 PRO A C 1
ATOM 720 O O . PRO A 1 95 ? 16.825 -12.032 -2.371 1.00 91.44 95 PRO A O 1
ATOM 723 N N . ALA A 1 96 ? 16.913 -9.844 -1.894 1.00 92.31 96 ALA A N 1
ATOM 724 C CA . ALA A 1 96 ? 17.922 -9.936 -0.844 1.00 92.31 96 ALA A CA 1
ATOM 725 C C . ALA A 1 96 ? 17.825 -8.732 0.118 1.00 92.31 96 ALA A C 1
ATOM 727 O O . ALA A 1 96 ? 17.139 -7.745 -0.190 1.00 92.31 96 ALA A O 1
ATOM 728 N N . PRO A 1 97 ? 18.533 -8.758 1.266 1.00 89.81 97 PRO A N 1
ATOM 729 C CA . PRO A 1 97 ? 18.742 -7.584 2.108 1.00 89.81 97 PRO A CA 1
ATOM 730 C C . PRO A 1 97 ? 19.151 -6.341 1.301 1.00 89.81 97 PRO A C 1
ATOM 732 O O . PRO A 1 97 ? 20.086 -6.393 0.510 1.00 89.81 97 PRO A 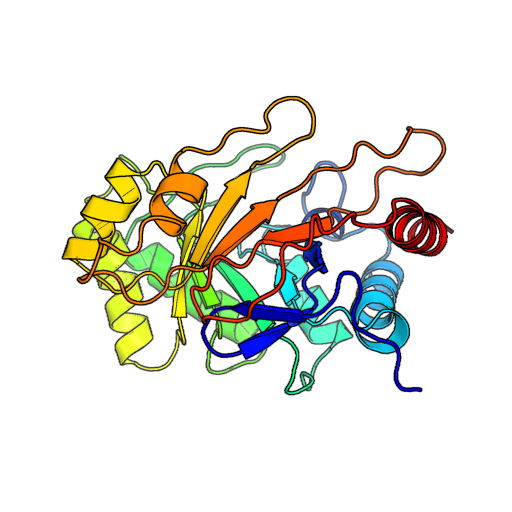O 1
ATOM 735 N N . ASN A 1 98 ? 18.455 -5.219 1.513 1.00 86.38 98 ASN A N 1
ATOM 736 C CA . ASN A 1 98 ? 18.698 -3.921 0.865 1.00 86.38 98 ASN A CA 1
ATOM 737 C C . ASN A 1 98 ? 18.535 -3.888 -0.665 1.00 86.38 98 ASN A C 1
ATOM 739 O O . ASN A 1 98 ? 18.819 -2.862 -1.280 1.00 86.38 98 ASN A O 1
ATOM 743 N N . MET A 1 99 ? 18.033 -4.958 -1.284 1.00 93.00 99 MET A N 1
ATOM 744 C CA . MET A 1 99 ? 17.748 -4.995 -2.716 1.00 93.00 99 MET A CA 1
ATOM 745 C C . MET A 1 99 ? 16.250 -4.853 -2.958 1.00 93.00 99 MET A C 1
ATOM 747 O O . MET A 1 99 ? 15.460 -5.643 -2.450 1.00 93.00 99 MET A O 1
ATOM 751 N N . TRP A 1 100 ? 15.877 -3.862 -3.763 1.00 93.06 100 TRP A N 1
ATOM 752 C CA . TRP A 1 100 ? 14.501 -3.593 -4.174 1.00 93.06 100 TRP A CA 1
ATOM 753 C C . TRP A 1 100 ? 14.456 -3.527 -5.694 1.00 93.06 100 TRP A C 1
ATOM 755 O O . TRP A 1 100 ? 15.263 -2.814 -6.289 1.00 93.06 100 TRP A O 1
ATOM 765 N N . ALA A 1 101 ? 13.520 -4.240 -6.313 1.00 95.81 101 ALA A N 1
ATOM 766 C CA . ALA A 1 101 ? 13.328 -4.186 -7.757 1.00 95.81 101 ALA A CA 1
ATOM 767 C C . ALA A 1 101 ? 11.831 -4.139 -8.097 1.00 95.81 101 ALA A C 1
ATOM 769 O O . ALA A 1 101 ? 11.063 -4.922 -7.529 1.00 95.81 101 ALA A O 1
ATOM 770 N N . PRO A 1 102 ? 11.393 -3.243 -9.002 1.00 97.69 102 PRO A N 1
ATOM 771 C CA . PRO A 1 102 ? 10.075 -3.348 -9.616 1.00 97.69 102 PRO A CA 1
ATOM 772 C C . PRO A 1 102 ? 9.887 -4.730 -10.243 1.00 97.69 102 PRO A C 1
ATOM 774 O O . PRO A 1 102 ? 10.837 -5.307 -10.772 1.00 97.69 102 PRO A O 1
ATOM 777 N N . HIS A 1 103 ? 8.676 -5.269 -10.147 1.00 97.94 103 HIS A N 1
ATOM 778 C CA . HIS A 1 103 ? 8.344 -6.535 -10.787 1.00 97.94 103 HIS A CA 1
ATOM 779 C C . HIS A 1 103 ? 6.873 -6.537 -11.199 1.00 97.94 103 HIS A C 1
ATOM 781 O O . HIS A 1 103 ? 5.996 -6.939 -10.441 1.00 97.94 103 HIS A O 1
ATOM 787 N N . GLY A 1 104 ? 6.598 -6.013 -12.390 1.00 97.88 104 GLY A N 1
ATOM 788 C CA . GLY A 1 104 ? 5.247 -5.734 -12.883 1.00 97.88 104 GLY A CA 1
ATOM 789 C C . GLY A 1 104 ? 4.617 -6.869 -13.687 1.00 97.88 104 GLY A C 1
ATOM 790 O O . GLY A 1 104 ? 3.534 -6.697 -14.232 1.00 97.88 104 GLY A O 1
ATOM 791 N N . TYR A 1 105 ? 5.275 -8.021 -13.812 1.00 98.56 105 TYR A N 1
ATOM 792 C CA . TYR A 1 105 ? 4.796 -9.098 -14.680 1.00 98.56 105 TYR A CA 1
ATOM 793 C C . TYR A 1 105 ? 3.412 -9.600 -14.219 1.00 98.56 105 TYR A C 1
ATOM 795 O O . TYR A 1 105 ? 3.267 -9.929 -13.038 1.00 98.56 105 TYR A O 1
ATOM 803 N N . PRO A 1 106 ? 2.412 -9.728 -15.119 1.00 98.62 106 PRO A N 1
ATOM 804 C CA . PRO A 1 106 ? 1.036 -10.103 -14.769 1.00 98.62 106 PRO A CA 1
ATOM 805 C C . PRO A 1 106 ? 0.912 -11.319 -13.844 1.00 98.62 106 PRO A C 1
ATOM 807 O O . PRO A 1 106 ? 0.224 -11.273 -12.826 1.00 98.62 106 PRO A O 1
ATOM 810 N N . VAL A 1 107 ? 1.651 -12.391 -14.147 1.00 98.25 107 VAL A N 1
ATOM 811 C CA . VAL A 1 107 ? 1.639 -13.630 -13.351 1.00 98.25 107 VAL A CA 1
ATOM 812 C C . VAL A 1 107 ? 2.131 -13.387 -11.923 1.00 98.25 107 VAL A C 1
ATOM 814 O O . VAL A 1 107 ? 1.560 -13.918 -10.972 1.00 98.25 107 VAL A O 1
ATOM 817 N N . TYR A 1 108 ? 3.167 -12.562 -11.758 1.00 98.00 108 TYR A N 1
ATOM 818 C CA . TYR A 1 108 ? 3.673 -12.217 -10.435 1.00 98.00 108 TYR A CA 1
ATOM 819 C C . TYR A 1 108 ? 2.690 -11.326 -9.673 1.00 98.00 108 TYR A C 1
ATOM 821 O O . TYR A 1 108 ? 2.414 -11.601 -8.511 1.00 98.00 108 TYR A O 1
ATOM 829 N N . LEU A 1 109 ? 2.111 -10.307 -10.319 1.00 98.69 109 LEU A N 1
ATOM 830 C CA . LEU A 1 109 ? 1.106 -9.444 -9.688 1.00 98.69 109 LEU A CA 1
ATOM 831 C C . LEU A 1 109 ? -0.082 -10.259 -9.165 1.00 98.69 109 LEU A C 1
ATOM 833 O O . LEU A 1 109 ? -0.476 -10.092 -8.010 1.00 98.69 109 LEU A O 1
ATOM 837 N N . GLN A 1 110 ? -0.600 -11.183 -9.979 1.00 98.69 110 GLN A N 1
ATOM 838 C CA . GLN A 1 110 ? -1.671 -12.090 -9.574 1.00 98.69 110 GLN A CA 1
ATOM 839 C C . GLN A 1 110 ? -1.257 -12.951 -8.375 1.00 98.69 110 GLN A C 1
ATOM 841 O O . GLN A 1 110 ? -1.981 -13.007 -7.382 1.00 98.69 110 GLN A O 1
ATOM 846 N N . ALA A 1 111 ? -0.076 -13.573 -8.430 1.00 98.50 111 ALA A N 1
ATOM 847 C CA . ALA A 1 111 ? 0.430 -14.400 -7.338 1.00 98.50 111 ALA A CA 1
ATOM 848 C C . ALA A 1 111 ? 0.631 -13.603 -6.036 1.00 98.50 111 ALA A C 1
ATOM 850 O O . ALA A 1 111 ? 0.253 -14.083 -4.967 1.00 98.50 111 ALA A O 1
ATOM 851 N N . SER A 1 112 ? 1.176 -12.386 -6.110 1.00 98.25 112 SER A N 1
ATOM 852 C CA . SER A 1 112 ? 1.374 -11.514 -4.947 1.00 98.25 112 SER A CA 1
ATOM 853 C C . SER A 1 112 ? 0.052 -11.080 -4.320 1.00 98.25 112 SER A C 1
ATOM 855 O O . SER A 1 112 ? -0.050 -11.079 -3.099 1.00 98.25 112 SER A O 1
ATOM 857 N N . ILE A 1 113 ? -0.977 -10.762 -5.114 1.00 98.75 113 ILE A N 1
ATOM 858 C CA . ILE A 1 113 ? -2.304 -10.392 -4.589 1.00 98.75 113 ILE A CA 1
ATOM 859 C C . ILE A 1 113 ? -2.948 -11.576 -3.873 1.00 98.75 113 ILE A C 1
ATOM 861 O O . ILE A 1 113 ? -3.380 -11.450 -2.730 1.00 98.75 113 ILE A O 1
ATOM 865 N N . GLU A 1 114 ? -2.943 -12.743 -4.511 1.00 98.75 114 GLU A N 1
ATOM 866 C CA . GLU A 1 114 ? -3.416 -13.998 -3.925 1.00 98.75 114 GLU A CA 1
ATOM 867 C C . GLU A 1 114 ? -2.676 -14.342 -2.625 1.00 98.75 114 GLU A C 1
ATOM 869 O O . GLU A 1 114 ? -3.264 -14.833 -1.660 1.00 98.75 114 GLU A O 1
ATOM 874 N N . ALA A 1 115 ? -1.368 -14.090 -2.573 1.00 98.69 115 ALA A N 1
ATOM 875 C CA . ALA A 1 115 ? -0.581 -14.292 -1.368 1.00 98.69 115 ALA A CA 1
ATOM 876 C C . ALA A 1 115 ? -0.935 -13.269 -0.275 1.00 98.69 115 ALA A C 1
ATOM 878 O O . ALA A 1 115 ? -1.143 -13.673 0.867 1.00 98.69 115 ALA A O 1
ATOM 879 N N . SER A 1 116 ? -1.076 -11.982 -0.608 1.00 98.75 116 SER A N 1
ATOM 880 C CA . SER A 1 116 ? -1.488 -10.934 0.335 1.00 98.75 116 SER A CA 1
ATOM 881 C C . SER A 1 116 ? -2.856 -11.219 0.954 1.00 98.75 116 SER A C 1
ATOM 883 O O . SER A 1 116 ? -2.988 -11.115 2.172 1.00 98.75 116 SER A O 1
ATOM 885 N N . LEU A 1 117 ? -3.841 -11.653 0.158 1.00 98.88 117 LEU A N 1
ATOM 886 C CA . LEU A 1 117 ? -5.162 -12.079 0.646 1.00 98.88 117 LEU A CA 1
ATOM 887 C C . LEU A 1 117 ? -5.041 -13.180 1.711 1.00 98.88 117 LEU A C 1
ATOM 889 O O . LEU A 1 117 ? -5.587 -13.052 2.803 1.00 98.88 117 LEU A O 1
ATOM 893 N N . ARG A 1 118 ? -4.233 -14.219 1.448 1.00 98.81 118 ARG A N 1
ATOM 894 C CA . ARG A 1 118 ? -3.993 -15.314 2.409 1.00 98.81 118 ARG A CA 1
ATOM 895 C C . ARG A 1 118 ? -3.251 -14.862 3.664 1.00 98.81 118 ARG A C 1
ATOM 897 O O . ARG A 1 118 ? -3.543 -15.343 4.755 1.00 98.81 118 ARG A O 1
ATOM 904 N N . ARG A 1 119 ? -2.261 -13.975 3.534 1.00 98.69 119 ARG A N 1
ATOM 905 C CA . ARG A 1 119 ? -1.471 -13.500 4.684 1.00 98.69 119 ARG A CA 1
ATOM 906 C C . ARG A 1 119 ? -2.273 -12.588 5.600 1.00 98.69 119 ARG A C 1
ATOM 908 O O . ARG A 1 119 ? -2.094 -12.674 6.812 1.00 98.69 119 ARG A O 1
ATOM 915 N N . LEU A 1 120 ? -3.140 -11.762 5.018 1.00 98.69 120 LEU A N 1
ATOM 916 C CA . LEU A 1 120 ? -4.087 -10.909 5.732 1.00 98.69 120 LEU A CA 1
ATOM 917 C C . LEU A 1 120 ? -5.366 -11.657 6.144 1.00 98.69 120 LEU A C 1
ATOM 919 O O . LEU A 1 120 ? -6.146 -11.122 6.912 1.00 98.69 120 LEU A O 1
ATOM 923 N N . ASP A 1 121 ? -5.584 -12.889 5.684 1.00 98.56 121 ASP A N 1
ATOM 924 C CA . ASP A 1 121 ? -6.796 -13.664 5.990 1.00 98.56 121 ASP A CA 1
ATOM 925 C C . ASP A 1 121 ? -8.089 -12.899 5.638 1.00 98.56 121 ASP A C 1
ATOM 927 O O . ASP A 1 121 ? -8.997 -12.718 6.448 1.00 98.56 121 ASP A O 1
ATOM 931 N N . THR A 1 122 ? -8.131 -12.381 4.407 1.00 98.19 122 THR A N 1
ATOM 932 C CA . THR A 1 122 ? -9.273 -11.657 3.833 1.00 98.19 122 THR A CA 1
ATOM 933 C C . THR A 1 122 ? -9.507 -12.091 2.392 1.00 98.19 122 THR A C 1
ATOM 935 O O . THR A 1 122 ? -8.561 -12.408 1.672 1.00 98.19 122 THR A O 1
ATOM 938 N N . ASP A 1 123 ? -10.760 -12.034 1.945 1.00 98.06 123 ASP A N 1
ATOM 939 C CA . ASP A 1 123 ? -11.143 -12.305 0.554 1.00 98.06 123 ASP A CA 1
ATOM 940 C C . ASP A 1 123 ? -11.016 -11.067 -0.348 1.00 98.06 123 ASP A C 1
ATOM 942 O O . ASP A 1 123 ? -11.096 -11.169 -1.574 1.00 98.06 123 ASP A O 1
ATOM 946 N N . ARG A 1 124 ? -10.804 -9.882 0.245 1.00 98.12 124 ARG A N 1
ATOM 947 C CA . ARG A 1 124 ? -10.681 -8.613 -0.480 1.00 98.12 124 ARG A CA 1
ATOM 948 C C . ARG A 1 124 ? -9.664 -7.669 0.156 1.00 98.12 124 ARG A C 1
ATOM 950 O O . ARG A 1 124 ? -9.711 -7.396 1.354 1.00 98.12 124 ARG A O 1
ATOM 957 N N . LEU A 1 125 ? -8.787 -7.109 -0.675 1.00 98.50 125 LEU A N 1
ATOM 958 C CA . LEU A 1 125 ? -7.905 -5.993 -0.330 1.00 98.50 125 LEU A CA 1
ATOM 959 C C . LEU A 1 125 ? -8.654 -4.676 -0.549 1.00 98.50 125 LEU A C 1
ATOM 961 O O . LEU A 1 125 ? -8.963 -4.341 -1.691 1.00 98.50 125 LEU A O 1
ATOM 965 N N . ASP A 1 126 ? -8.923 -3.905 0.505 1.00 96.44 126 ASP A N 1
ATOM 966 C CA . ASP A 1 126 ? -9.656 -2.634 0.384 1.00 96.44 126 ASP A CA 1
ATOM 967 C C . ASP A 1 126 ? -8.975 -1.653 -0.584 1.00 96.44 126 ASP A C 1
ATOM 969 O O . ASP A 1 126 ? -9.624 -1.076 -1.460 1.00 96.44 126 ASP A O 1
ATOM 973 N N . LEU A 1 127 ? -7.655 -1.494 -0.446 1.00 97.88 127 LEU A N 1
ATOM 974 C CA . LEU A 1 127 ? -6.819 -0.666 -1.307 1.00 97.88 127 LEU A CA 1
ATOM 975 C C . LEU A 1 127 ? -5.510 -1.395 -1.624 1.00 97.88 127 LEU A C 1
ATOM 977 O O . LEU A 1 127 ? -4.724 -1.707 -0.729 1.00 97.88 127 LEU A O 1
ATOM 981 N N . CYS A 1 128 ? -5.267 -1.637 -2.910 1.00 98.56 128 CYS A N 1
ATOM 982 C CA . CYS A 1 128 ? -4.037 -2.235 -3.413 1.00 98.56 128 CYS A CA 1
ATOM 983 C C . CYS A 1 128 ? -3.303 -1.230 -4.305 1.00 98.56 128 CYS A C 1
ATOM 985 O O . CYS A 1 128 ? -3.835 -0.784 -5.323 1.00 98.56 128 CYS A O 1
ATOM 987 N N . TYR A 1 129 ? -2.079 -0.859 -3.935 1.00 98.56 129 TYR A N 1
ATOM 988 C CA . TYR A 1 129 ? -1.229 -0.038 -4.790 1.00 98.56 129 TYR A CA 1
ATOM 989 C C . TYR A 1 129 ? -0.379 -0.903 -5.725 1.00 98.56 129 TYR A C 1
ATOM 991 O O . TYR A 1 129 ? 0.254 -1.866 -5.284 1.00 98.56 129 TYR A O 1
ATOM 999 N N . LEU A 1 130 ? -0.226 -0.470 -6.979 1.00 98.44 130 LEU A N 1
ATOM 1000 C CA . LEU A 1 130 ? 0.967 -0.822 -7.745 1.00 98.44 130 LEU A CA 1
ATOM 1001 C C . LEU A 1 130 ? 2.162 -0.106 -7.104 1.00 98.44 130 LEU A C 1
ATOM 1003 O O . LEU A 1 130 ? 2.266 1.124 -7.144 1.00 98.44 130 LEU A O 1
ATOM 1007 N N . HIS A 1 131 ? 3.034 -0.872 -6.452 1.00 97.44 131 HIS A N 1
ATOM 1008 C CA . HIS A 1 131 ? 4.112 -0.348 -5.621 1.00 97.44 131 HIS A CA 1
ATOM 1009 C C . HIS A 1 131 ? 5.128 0.426 -6.465 1.00 97.44 131 HIS A C 1
ATOM 1011 O O . HIS A 1 131 ? 5.558 1.506 -6.065 1.00 97.44 131 HIS A O 1
ATOM 1017 N N . ARG A 1 132 ? 5.497 -0.081 -7.641 1.00 96.75 132 ARG A N 1
ATOM 1018 C CA . ARG A 1 132 ? 6.252 0.647 -8.666 1.00 96.75 132 ARG A CA 1
ATOM 1019 C C . ARG A 1 132 ? 5.731 0.233 -10.029 1.00 96.75 132 ARG A C 1
ATOM 1021 O O . ARG A 1 132 ? 5.426 -0.936 -10.228 1.00 96.75 132 ARG A O 1
ATOM 1028 N N . ILE A 1 133 ? 5.675 1.184 -10.955 1.00 97.69 133 ILE A N 1
ATOM 1029 C CA . ILE A 1 133 ? 5.535 0.848 -12.370 1.00 97.69 133 ILE A CA 1
ATOM 1030 C C . ILE A 1 133 ? 6.858 0.223 -12.808 1.00 97.69 133 ILE A C 1
ATOM 1032 O O . ILE A 1 133 ? 7.908 0.854 -12.683 1.00 97.69 133 ILE A O 1
ATOM 1036 N N . ASP A 1 134 ? 6.798 -1.014 -13.286 1.00 98.06 134 ASP A N 1
ATOM 1037 C CA . ASP A 1 134 ? 7.948 -1.692 -13.873 1.00 98.06 134 ASP A CA 1
ATOM 1038 C C . ASP A 1 134 ? 8.164 -1.181 -15.308 1.00 98.06 134 ASP A C 1
ATOM 1040 O O . ASP A 1 134 ? 7.240 -1.296 -16.115 1.00 98.06 134 ASP A O 1
ATOM 1044 N N . PRO A 1 135 ? 9.319 -0.581 -15.647 1.00 97.12 135 PRO A N 1
ATOM 1045 C CA . PRO A 1 135 ? 9.575 -0.101 -17.004 1.00 97.12 135 PRO A CA 1
ATOM 1046 C C . PRO A 1 135 ? 9.735 -1.234 -18.030 1.00 97.12 135 PRO A C 1
ATOM 1048 O O . PRO A 1 135 ? 9.558 -0.983 -19.220 1.00 97.12 135 PRO A O 1
ATOM 1051 N N . GLU A 1 136 ? 10.029 -2.462 -17.592 1.00 97.94 136 GLU A N 1
ATOM 1052 C CA . GLU A 1 136 ? 10.239 -3.620 -18.472 1.00 97.94 136 GLU A CA 1
ATOM 1053 C C . GLU A 1 136 ? 8.924 -4.307 -18.875 1.00 97.94 136 GLU A C 1
ATOM 1055 O O . GLU A 1 136 ? 8.918 -5.212 -19.709 1.00 97.94 136 GLU A O 1
ATOM 1060 N N . VAL A 1 137 ? 7.794 -3.891 -18.293 1.00 98.38 137 VAL A N 1
ATOM 1061 C CA . VAL A 1 137 ? 6.472 -4.474 -18.554 1.00 98.38 137 VAL A CA 1
ATOM 1062 C C . VAL A 1 137 ? 5.530 -3.388 -19.074 1.00 98.38 137 VAL A C 1
ATOM 1064 O O . VAL A 1 137 ? 5.425 -2.328 -18.450 1.00 98.38 137 VAL A O 1
ATOM 1067 N N . PRO A 1 138 ? 4.782 -3.611 -20.172 1.00 98.19 138 PRO A N 1
ATOM 1068 C CA . PRO A 1 138 ? 3.818 -2.631 -20.657 1.00 98.19 138 PRO A CA 1
ATOM 1069 C C . PRO A 1 138 ? 2.841 -2.205 -19.556 1.00 98.19 138 PRO A C 1
ATOM 1071 O O . PRO A 1 138 ? 2.221 -3.037 -18.897 1.00 98.19 138 PRO A O 1
ATOM 1074 N N . LEU A 1 139 ? 2.674 -0.893 -19.360 1.00 97.38 139 LEU A N 1
ATOM 1075 C CA . LEU A 1 139 ? 1.804 -0.360 -18.304 1.00 97.38 139 LEU A CA 1
ATOM 1076 C C . LEU A 1 139 ? 0.368 -0.904 -18.405 1.00 97.38 139 LEU A C 1
ATOM 1078 O O . LEU A 1 139 ? -0.253 -1.184 -17.384 1.00 97.38 139 LEU A O 1
ATOM 1082 N N . ALA A 1 140 ? -0.139 -1.075 -19.629 1.00 97.69 140 ALA A N 1
ATOM 1083 C CA . ALA A 1 140 ? -1.464 -1.632 -19.882 1.00 97.69 140 ALA A CA 1
ATOM 1084 C C . ALA A 1 140 ? -1.628 -3.044 -19.297 1.00 97.69 140 ALA A C 1
ATOM 1086 O O . ALA A 1 140 ? -2.676 -3.337 -18.731 1.00 97.69 140 ALA A O 1
ATOM 1087 N N . ASP A 1 141 ? -0.589 -3.881 -19.358 1.00 98.56 141 ASP A N 1
ATOM 1088 C CA . ASP A 1 141 ? -0.633 -5.255 -18.848 1.00 98.56 141 ASP A CA 1
ATOM 1089 C C . ASP A 1 141 ? -0.618 -5.270 -17.315 1.00 98.56 141 ASP A C 1
ATOM 1091 O O . ASP A 1 141 ? -1.386 -6.000 -16.683 1.00 98.56 141 ASP A O 1
ATOM 1095 N N . GLN A 1 142 ? 0.203 -4.409 -16.701 1.00 98.44 142 GLN A N 1
ATOM 1096 C CA . GLN A 1 142 ? 0.268 -4.262 -15.241 1.00 98.44 142 GLN A CA 1
ATOM 1097 C C . GLN A 1 142 ? -1.084 -3.801 -14.683 1.00 98.44 142 GLN A C 1
ATOM 1099 O O . GLN A 1 142 ? -1.643 -4.422 -13.780 1.00 98.44 142 GLN A O 1
ATOM 1104 N N . LEU A 1 143 ? -1.637 -2.722 -15.248 1.00 98.38 143 LEU A N 1
ATOM 1105 C CA . LEU A 1 143 ? -2.909 -2.148 -14.805 1.00 98.38 143 LEU A CA 1
ATOM 1106 C C . LEU A 1 143 ? -4.098 -3.042 -15.163 1.00 98.38 143 LEU A C 1
ATOM 1108 O O . LEU A 1 143 ? -5.009 -3.175 -14.352 1.00 98.38 143 LEU A O 1
ATOM 1112 N N . GLY A 1 144 ? -4.073 -3.685 -16.331 1.00 98.31 144 GLY A N 1
ATOM 1113 C CA . GLY A 1 144 ? -5.090 -4.647 -16.748 1.00 98.31 144 GLY A CA 1
ATOM 1114 C C . GLY A 1 144 ? -5.165 -5.849 -15.809 1.00 98.31 144 GLY A C 1
ATOM 1115 O O . GLY A 1 144 ? -6.260 -6.284 -15.467 1.00 98.31 144 GLY A O 1
ATOM 1116 N N . THR A 1 145 ? -4.021 -6.322 -15.302 1.00 98.75 145 THR A N 1
ATOM 1117 C CA . THR A 1 145 ? -3.980 -7.392 -14.291 1.00 98.75 145 THR A CA 1
ATOM 1118 C C . THR A 1 145 ? -4.651 -6.962 -12.986 1.00 98.75 145 THR A C 1
ATOM 1120 O O . THR A 1 145 ? -5.455 -7.705 -12.425 1.00 98.75 145 THR A O 1
ATOM 1123 N N . LEU A 1 146 ? -4.359 -5.747 -12.505 1.00 98.69 146 LEU A N 1
ATOM 1124 C CA . LEU A 1 146 ? -5.001 -5.215 -11.299 1.00 98.69 146 LEU A CA 1
ATOM 1125 C C . LEU A 1 146 ? -6.506 -4.996 -11.504 1.00 98.69 146 LEU A C 1
ATOM 1127 O O . LEU A 1 146 ? -7.282 -5.298 -10.600 1.00 98.69 146 LEU A O 1
ATOM 1131 N N . GLN A 1 147 ? -6.921 -4.513 -12.681 1.00 98.50 147 GLN A N 1
ATOM 1132 C CA . GLN A 1 147 ? -8.335 -4.341 -13.027 1.00 98.50 147 GLN A CA 1
ATOM 1133 C C . GLN A 1 147 ? -9.076 -5.674 -13.045 1.00 98.50 147 GLN A C 1
ATOM 1135 O O . GLN A 1 147 ? -10.136 -5.766 -12.443 1.00 98.50 147 GLN A O 1
ATOM 1140 N N . ALA A 1 148 ? -8.504 -6.716 -13.652 1.00 98.62 148 ALA A N 1
ATOM 1141 C CA . ALA A 1 148 ? -9.121 -8.040 -13.673 1.00 98.62 148 ALA A CA 1
ATOM 1142 C C . ALA A 1 148 ? -9.369 -8.571 -12.249 1.00 98.62 148 ALA A C 1
ATOM 1144 O O . ALA A 1 148 ? -10.458 -9.045 -11.938 1.00 98.62 148 ALA A O 1
ATOM 1145 N N . LEU A 1 149 ? -8.402 -8.403 -11.341 1.00 98.75 149 LEU A N 1
ATOM 1146 C CA . LEU A 1 149 ? -8.551 -8.808 -9.937 1.00 98.75 149 LEU A CA 1
ATOM 1147 C C . LEU A 1 149 ? -9.506 -7.898 -9.145 1.00 98.75 149 LEU A C 1
ATOM 1149 O O . LEU A 1 149 ? -10.127 -8.346 -8.180 1.00 98.75 149 LEU A O 1
ATOM 1153 N N . GLN A 1 150 ? -9.663 -6.634 -9.543 1.00 98.50 150 GLN A N 1
ATOM 1154 C CA . GLN A 1 150 ? -10.727 -5.770 -9.030 1.00 98.50 150 GLN A CA 1
ATOM 1155 C C . GLN A 1 150 ? -12.110 -6.234 -9.513 1.00 98.50 150 GLN A C 1
ATOM 1157 O O . GLN A 1 150 ? -13.037 -6.287 -8.707 1.00 98.50 150 GLN A O 1
ATOM 1162 N N . ASP A 1 151 ? -12.245 -6.612 -10.784 1.00 98.38 151 ASP A N 1
ATOM 1163 C CA . ASP A 1 151 ? -13.495 -7.106 -11.372 1.00 98.38 151 ASP A CA 1
ATOM 1164 C C . ASP A 1 151 ? -13.915 -8.455 -10.757 1.00 98.38 151 ASP A C 1
ATOM 1166 O O . ASP A 1 151 ? -15.102 -8.705 -10.554 1.00 98.38 151 ASP A O 1
ATOM 1170 N N . GLU A 1 152 ? -12.945 -9.290 -10.367 1.00 98.44 152 GLU A N 1
ATOM 1171 C CA . GLU A 1 152 ? -13.151 -10.505 -9.562 1.00 98.44 152 GLU A CA 1
ATOM 1172 C C . GLU A 1 152 ? -13.540 -10.220 -8.096 1.00 98.44 152 GLU A C 1
ATOM 1174 O O . GLU A 1 152 ? -13.864 -11.144 -7.351 1.00 98.44 152 GLU A O 1
ATOM 1179 N N . GLY A 1 153 ? -13.500 -8.961 -7.649 1.00 98.56 153 GLY A N 1
ATOM 1180 C CA . GLY A 1 153 ? -13.843 -8.548 -6.285 1.00 98.56 153 GLY A CA 1
ATOM 1181 C C . GLY A 1 153 ? -12.717 -8.692 -5.256 1.00 98.56 153 GLY A C 1
ATOM 1182 O O . GLY A 1 153 ? -12.916 -8.338 -4.094 1.00 98.56 153 GLY A O 1
ATOM 1183 N N . LYS A 1 154 ? -11.527 -9.145 -5.668 1.00 98.81 154 LYS A N 1
ATOM 1184 C CA . LYS A 1 154 ? -10.353 -9.346 -4.797 1.00 98.81 154 LYS A CA 1
ATOM 1185 C C . LYS A 1 154 ? -9.649 -8.045 -4.432 1.00 98.81 154 LYS A C 1
ATOM 1187 O O . LYS A 1 154 ? -9.025 -7.949 -3.377 1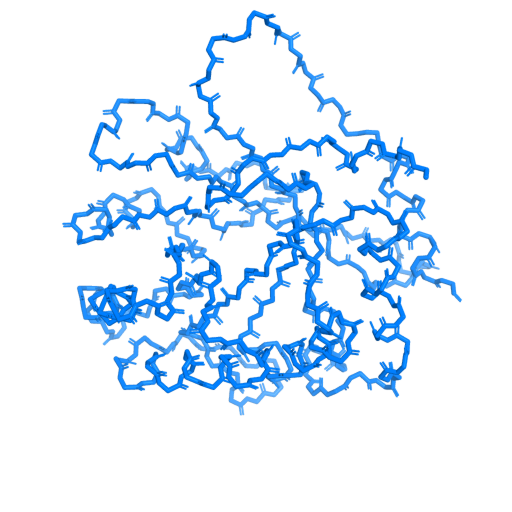.00 98.81 154 LYS A O 1
ATOM 1192 N N . ILE A 1 155 ? -9.754 -7.028 -5.284 1.00 98.75 155 ILE A N 1
ATOM 1193 C CA . ILE A 1 155 ? -9.305 -5.664 -4.992 1.00 98.75 155 ILE A CA 1
ATOM 1194 C C . ILE A 1 155 ? -10.527 -4.755 -4.906 1.00 98.75 155 ILE A C 1
ATOM 1196 O O . ILE A 1 155 ? -11.369 -4.732 -5.795 1.00 98.75 155 ILE A O 1
ATOM 1200 N N . GLY A 1 156 ? -10.628 -3.959 -3.845 1.00 97.56 156 GLY A N 1
ATOM 1201 C CA . GLY A 1 156 ? -11.630 -2.911 -3.741 1.00 97.56 156 GLY A CA 1
ATOM 1202 C C . GLY A 1 156 ? -11.274 -1.694 -4.576 1.00 97.56 156 GLY A C 1
ATOM 1203 O O . GLY A 1 156 ? -12.035 -1.300 -5.459 1.00 97.56 156 GLY A O 1
ATOM 1204 N N . HIS A 1 157 ? -10.099 -1.130 -4.329 1.00 97.50 157 HIS A N 1
ATOM 1205 C CA . HIS A 1 157 ? -9.610 0.059 -5.005 1.00 97.50 157 HIS A CA 1
ATOM 1206 C C .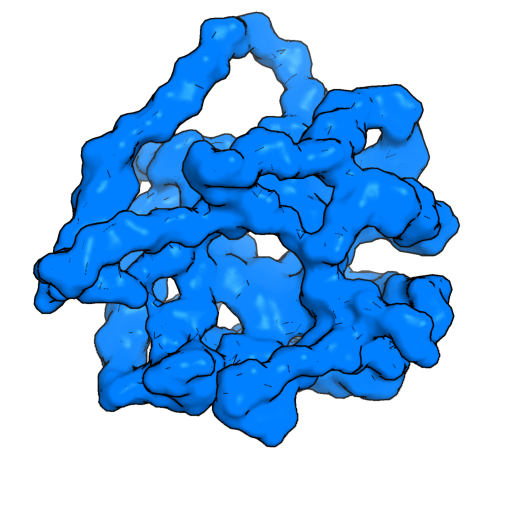 HIS A 1 157 ? -8.146 -0.090 -5.411 1.00 97.50 157 HIS A C 1
ATOM 1208 O O . HIS A 1 157 ? -7.348 -0.687 -4.689 1.00 97.50 157 HIS A O 1
ATOM 1214 N N . ILE A 1 158 ? -7.792 0.490 -6.558 1.00 97.69 158 ILE A N 1
ATOM 1215 C CA . ILE A 1 158 ? -6.429 0.467 -7.091 1.00 97.69 158 ILE A CA 1
ATOM 1216 C C . ILE A 1 158 ? -5.774 1.827 -6.855 1.00 97.69 158 ILE A C 1
ATOM 1218 O O . ILE A 1 158 ? -6.364 2.873 -7.136 1.00 97.69 158 ILE A O 1
ATOM 1222 N N . GLY A 1 159 ? -4.548 1.821 -6.343 1.00 96.06 159 GLY A N 1
ATOM 1223 C CA . GLY A 1 159 ? -3.707 3.006 -6.210 1.00 96.06 159 GLY A CA 1
ATOM 1224 C C . GLY A 1 159 ? -2.377 2.874 -6.953 1.00 96.06 159 GLY A C 1
ATOM 1225 O O . GLY A 1 159 ? -1.995 1.790 -7.389 1.00 96.06 159 GLY A O 1
ATOM 1226 N N . LEU A 1 160 ? -1.636 3.976 -7.067 1.00 95.75 160 LEU A N 1
ATOM 1227 C CA . LEU A 1 160 ? -0.277 3.996 -7.626 1.00 95.75 160 LEU A CA 1
ATOM 1228 C C . LEU A 1 160 ? 0.719 4.580 -6.626 1.00 95.75 160 LEU A C 1
ATOM 1230 O O . LEU A 1 160 ? 0.383 5.521 -5.913 1.00 95.75 160 LEU A O 1
ATOM 1234 N N . SER A 1 161 ? 1.950 4.072 -6.584 1.00 93.88 161 SER A N 1
ATOM 1235 C CA . SER A 1 161 ? 3.009 4.627 -5.732 1.00 93.88 161 SER A CA 1
ATOM 1236 C C . SER A 1 161 ? 4.229 5.076 -6.536 1.00 93.88 161 SER A C 1
ATOM 1238 O O . SER A 1 161 ? 4.615 4.425 -7.504 1.00 93.88 161 SER A O 1
ATOM 1240 N N . LYS A 1 162 ? 4.856 6.186 -6.109 1.00 91.31 162 LYS A N 1
ATOM 1241 C CA . LYS A 1 162 ? 6.024 6.815 -6.760 1.00 91.31 162 LYS A CA 1
ATOM 1242 C C . LYS A 1 162 ? 5.790 7.115 -8.242 1.00 91.31 162 LYS A C 1
ATOM 1244 O O . LYS A 1 162 ? 6.559 6.698 -9.104 1.00 91.31 162 LYS A O 1
ATOM 1249 N N . VAL A 1 163 ? 4.734 7.866 -8.524 1.00 91.44 163 VAL A N 1
ATOM 1250 C CA . VAL A 1 163 ? 4.321 8.211 -9.889 1.00 91.44 163 VAL A CA 1
ATOM 1251 C C . VAL A 1 163 ? 4.362 9.711 -10.142 1.00 91.44 163 VAL A C 1
ATOM 1253 O O . VAL A 1 163 ? 4.189 10.520 -9.230 1.00 91.44 163 VAL A O 1
ATOM 1256 N N . THR A 1 164 ? 4.578 10.080 -11.404 1.00 91.94 164 THR A N 1
ATOM 1257 C CA . THR A 1 164 ? 4.496 11.466 -11.877 1.00 91.94 164 THR A CA 1
ATOM 1258 C C . THR A 1 164 ? 3.068 11.794 -12.334 1.00 91.94 164 THR A C 1
ATOM 1260 O O . THR A 1 164 ? 2.267 10.882 -12.572 1.00 91.94 164 THR A O 1
ATOM 1263 N N . PRO A 1 165 ? 2.728 13.081 -12.537 1.00 89.81 165 PRO A N 1
ATOM 1264 C CA . PRO A 1 165 ? 1.450 13.459 -13.134 1.00 89.81 165 PRO A CA 1
ATOM 1265 C C . PRO A 1 165 ? 1.178 12.800 -14.488 1.00 89.81 165 PRO A C 1
ATOM 1267 O O . PRO A 1 165 ? 0.042 12.442 -14.790 1.00 89.81 165 PRO A O 1
ATOM 1270 N 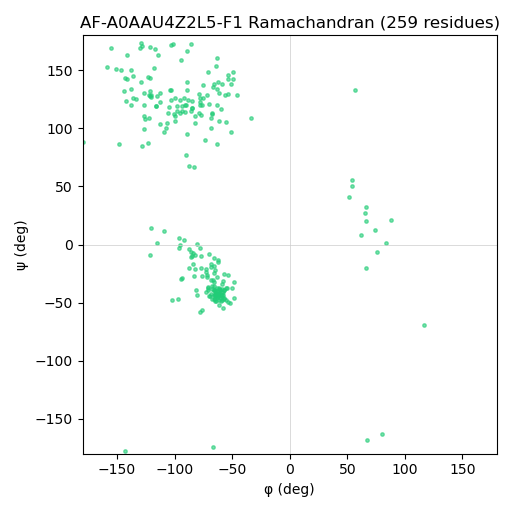N . GLU A 1 166 ? 2.215 12.635 -15.307 1.00 92.31 166 GLU A N 1
ATOM 1271 C CA . GLU A 1 166 ? 2.107 11.983 -16.609 1.00 92.31 166 GLU A CA 1
ATOM 1272 C C . GLU A 1 166 ? 1.736 10.506 -16.459 1.00 92.31 166 GLU A C 1
ATOM 1274 O O . GLU A 1 166 ? 0.781 10.053 -17.091 1.00 92.31 166 GLU A O 1
ATOM 1279 N N . SER A 1 167 ? 2.412 9.782 -15.559 1.00 92.50 167 SER A N 1
ATOM 1280 C CA . SER A 1 167 ? 2.086 8.386 -15.259 1.00 92.50 167 SER A CA 1
ATOM 1281 C C . SER A 1 167 ? 0.647 8.233 -14.761 1.00 92.50 167 SER A C 1
ATOM 1283 O O . SER A 1 167 ? -0.046 7.318 -15.196 1.00 92.50 167 SER A O 1
ATOM 1285 N N . ILE A 1 168 ? 0.168 9.145 -13.906 1.00 90.75 168 ILE A N 1
ATOM 1286 C CA . ILE A 1 168 ? -1.216 9.130 -13.403 1.00 90.75 168 ILE A CA 1
ATOM 1287 C C . ILE A 1 168 ? -2.211 9.340 -14.549 1.00 90.75 168 ILE A C 1
ATOM 1289 O O . ILE A 1 168 ? -3.155 8.565 -14.688 1.00 90.75 168 ILE A O 1
ATOM 1293 N N . ARG A 1 169 ? -1.995 10.351 -15.404 1.00 90.44 169 ARG A N 1
ATOM 1294 C CA . ARG A 1 169 ? -2.866 10.605 -16.567 1.00 90.44 169 ARG A CA 1
ATOM 1295 C C . ARG A 1 169 ? -2.880 9.427 -17.534 1.00 90.44 169 ARG A C 1
ATOM 1297 O O . ARG A 1 169 ? -3.929 9.124 -18.092 1.00 90.44 169 ARG A O 1
ATOM 1304 N N . LEU A 1 170 ? -1.731 8.792 -17.757 1.00 91.88 170 LEU A N 1
ATOM 1305 C CA . LEU A 1 170 ? -1.627 7.629 -18.629 1.00 91.88 170 LEU A CA 1
ATOM 1306 C C . LEU A 1 170 ? -2.369 6.429 -18.034 1.00 91.88 170 LEU A C 1
ATOM 1308 O O . LEU A 1 170 ? -3.166 5.815 -18.736 1.00 91.88 170 LEU A O 1
ATOM 1312 N N . ALA A 1 171 ? -2.167 6.139 -16.748 1.00 93.06 171 ALA A N 1
ATOM 1313 C CA . ALA A 1 171 ? -2.865 5.068 -16.044 1.00 93.06 171 ALA A CA 1
ATOM 1314 C C . ALA A 1 171 ? -4.387 5.274 -16.027 1.00 93.06 171 ALA A C 1
ATOM 1316 O O . ALA A 1 171 ? -5.138 4.329 -16.259 1.00 93.06 171 ALA A O 1
ATOM 1317 N N . GLY A 1 172 ? -4.835 6.522 -15.855 1.00 90.12 172 GLY A N 1
ATOM 1318 C CA . GLY A 1 172 ? -6.246 6.909 -15.896 1.00 90.12 172 GLY A CA 1
ATOM 1319 C C . GLY A 1 172 ? -6.946 6.666 -17.239 1.00 90.12 172 GLY A C 1
ATOM 1320 O O . GLY A 1 172 ? -8.171 6.704 -17.291 1.00 90.12 172 GLY A O 1
ATOM 1321 N N . LYS A 1 173 ? -6.203 6.393 -18.324 1.00 90.69 173 LYS A N 1
ATOM 1322 C CA . LYS A 1 173 ? -6.785 5.943 -19.603 1.00 90.69 173 LYS A CA 1
ATOM 1323 C C . LYS A 1 173 ? -7.186 4.466 -19.587 1.00 90.69 173 LYS A C 1
ATOM 1325 O O . LYS A 1 173 ? -7.973 4.063 -20.436 1.00 90.69 173 LYS A O 1
ATOM 1330 N N . TYR A 1 174 ? -6.625 3.678 -18.670 1.00 90.94 174 TYR A N 1
ATOM 1331 C CA . TYR A 1 174 ? -6.857 2.238 -18.567 1.00 90.94 174 TYR A CA 1
ATOM 1332 C C . TYR A 1 174 ? -7.820 1.898 -17.434 1.00 90.94 174 TYR A C 1
ATOM 1334 O O . TYR A 1 174 ? -8.746 1.120 -17.637 1.00 90.94 174 TYR A O 1
ATOM 1342 N N . ILE A 1 175 ? -7.597 2.470 -16.247 1.00 93.06 175 ILE A N 1
ATOM 1343 C CA . ILE A 1 175 ? -8.300 2.083 -15.019 1.00 93.06 175 ILE A CA 1
ATOM 1344 C C . ILE A 1 175 ? -8.629 3.299 -14.148 1.00 93.06 175 ILE A C 1
ATOM 1346 O O . ILE A 1 175 ? -8.027 4.367 -14.276 1.00 93.06 175 ILE A O 1
ATOM 1350 N N . SER A 1 176 ? -9.558 3.127 -13.205 1.00 90.69 176 SER A N 1
ATOM 1351 C CA . SER A 1 176 ? -9.805 4.135 -12.168 1.00 90.69 176 SER A CA 1
ATOM 1352 C C . SER A 1 176 ? -8.739 4.062 -11.075 1.00 90.69 176 SER A C 1
ATOM 1354 O O . SER A 1 176 ? -8.590 3.037 -10.414 1.00 90.69 176 SER A O 1
ATOM 1356 N N . ILE A 1 177 ? -8.044 5.174 -10.834 1.00 90.56 177 ILE A N 1
ATOM 1357 C CA . ILE A 1 177 ? -7.085 5.308 -9.731 1.00 90.56 177 ILE A CA 1
ATOM 1358 C C . ILE A 1 177 ? -7.796 5.946 -8.539 1.00 90.56 177 ILE A C 1
ATOM 1360 O O . ILE A 1 177 ? -8.386 7.011 -8.670 1.00 90.56 177 ILE A O 1
ATOM 1364 N N . ALA A 1 178 ? -7.763 5.297 -7.379 1.00 90.12 178 ALA A N 1
ATOM 1365 C CA . ALA A 1 178 ? -8.403 5.789 -6.158 1.00 90.12 178 ALA A CA 1
ATOM 1366 C C . ALA A 1 178 ? -7.446 6.587 -5.267 1.00 90.12 178 ALA A C 1
ATOM 1368 O O . ALA A 1 178 ? -7.879 7.476 -4.533 1.00 90.12 178 ALA A O 1
ATOM 1369 N N . ALA A 1 179 ? -6.150 6.266 -5.308 1.00 89.81 179 ALA A N 1
ATOM 1370 C CA . ALA A 1 179 ? -5.151 6.933 -4.489 1.00 89.81 179 ALA A CA 1
ATOM 1371 C C . ALA A 1 179 ? -3.762 6.952 -5.137 1.00 89.81 179 ALA A C 1
ATOM 1373 O O . ALA A 1 179 ? -3.390 6.041 -5.879 1.00 89.81 179 ALA A O 1
ATOM 1374 N N . VAL A 1 180 ? -2.977 7.976 -4.813 1.00 89.69 180 VAL A N 1
ATOM 1375 C CA . VAL A 1 180 ? -1.563 8.088 -5.192 1.00 89.69 180 VAL A CA 1
ATOM 1376 C C . VAL A 1 180 ? -0.725 8.191 -3.934 1.00 89.69 180 VAL A C 1
ATOM 1378 O O . VAL A 1 180 ? -0.994 9.051 -3.103 1.00 89.69 180 VAL A O 1
ATOM 1381 N N . GLN A 1 181 ? 0.303 7.352 -3.812 1.00 88.50 181 GLN A N 1
ATOM 1382 C CA . GLN A 1 181 ? 1.238 7.390 -2.698 1.00 88.50 181 GLN A CA 1
ATOM 1383 C C . GLN A 1 181 ? 2.647 7.817 -3.119 1.00 88.50 181 GLN A C 1
ATOM 1385 O O . GLN A 1 181 ? 3.432 7.015 -3.637 1.00 88.50 181 GLN A O 1
ATOM 1390 N N . ASN A 1 182 ? 2.996 9.063 -2.815 1.00 83.75 182 ASN A N 1
ATOM 1391 C CA . ASN A 1 182 ? 4.307 9.645 -3.098 1.00 83.75 182 ASN A CA 1
ATOM 1392 C C . ASN A 1 182 ? 5.041 10.039 -1.809 1.00 83.75 182 ASN A C 1
ATOM 1394 O O . ASN A 1 182 ? 4.489 10.031 -0.708 1.00 83.75 182 ASN A O 1
ATOM 1398 N N . VAL A 1 183 ? 6.333 10.346 -1.939 1.00 76.62 183 VAL A N 1
ATOM 1399 C CA . VAL A 1 183 ? 7.135 10.817 -0.804 1.00 76.62 183 VAL A CA 1
ATOM 1400 C C . VAL A 1 183 ? 7.032 12.325 -0.729 1.00 76.62 183 VAL A C 1
ATOM 1402 O O . VAL A 1 183 ? 7.232 12.999 -1.731 1.00 76.62 183 VAL A O 1
ATOM 1405 N N . LEU A 1 184 ? 6.778 12.824 0.475 1.00 67.50 184 LEU A N 1
ATOM 1406 C CA . LEU A 1 184 ? 6.848 14.238 0.800 1.00 67.50 184 LEU A CA 1
ATOM 1407 C C . LEU A 1 184 ? 7.616 14.355 2.107 1.00 67.50 184 LEU A C 1
ATOM 1409 O O . LEU A 1 184 ? 7.262 13.722 3.100 1.00 67.50 184 LEU A O 1
ATOM 1413 N N . ASN A 1 185 ? 8.678 15.141 2.137 1.00 65.38 185 ASN A N 1
ATOM 1414 C CA . ASN A 1 185 ? 9.466 15.315 3.352 1.00 65.38 185 ASN A CA 1
ATOM 1415 C C . ASN A 1 185 ? 9.671 16.805 3.647 1.00 65.38 185 ASN A C 1
ATOM 1417 O O . ASN A 1 185 ? 9.214 17.672 2.908 1.00 65.38 185 ASN A O 1
ATOM 1421 N N . LEU A 1 186 ? 10.266 17.131 4.797 1.00 62.00 186 LEU A N 1
ATOM 1422 C CA . LEU A 1 186 ? 10.413 18.532 5.208 1.00 62.00 186 LEU A CA 1
ATOM 1423 C C . LEU A 1 186 ? 11.338 19.334 4.283 1.00 62.00 186 LEU A C 1
ATOM 1425 O O . LEU A 1 186 ? 11.171 20.554 4.219 1.00 62.00 186 LEU A O 1
ATOM 1429 N N . ASN A 1 187 ? 12.249 18.657 3.580 1.00 62.62 187 ASN A N 1
ATOM 1430 C CA . ASN A 1 187 ? 13.229 19.253 2.673 1.00 62.62 187 ASN A CA 1
ATOM 1431 C C . ASN A 1 187 ? 12.731 19.276 1.220 1.00 62.62 187 ASN A C 1
ATOM 1433 O O . ASN A 1 187 ? 13.081 20.178 0.469 1.00 62.62 187 ASN A O 1
ATOM 1437 N N . ASP A 1 188 ? 11.877 18.323 0.851 1.00 65.12 188 ASP A N 1
ATOM 1438 C CA . ASP A 1 188 ? 11.224 18.208 -0.447 1.00 65.12 188 ASP A CA 1
ATOM 1439 C C . ASP A 1 188 ? 9.704 18.189 -0.246 1.00 65.12 188 ASP A C 1
ATOM 1441 O O . ASP A 1 188 ? 9.078 17.149 -0.007 1.00 65.12 188 ASP A O 1
ATOM 1445 N N . ARG A 1 189 ? 9.140 19.402 -0.219 1.00 69.56 189 ARG A N 1
ATOM 1446 C CA . ARG A 1 189 ? 7.727 19.679 0.085 1.00 69.56 189 ARG A CA 1
ATOM 1447 C C . ARG A 1 189 ? 6.867 19.832 -1.164 1.00 69.56 189 ARG A C 1
ATOM 1449 O O . ARG A 1 189 ? 5.703 20.210 -1.037 1.00 69.56 189 ARG A O 1
ATOM 1456 N N . TYR A 1 190 ? 7.430 19.601 -2.343 1.00 78.06 190 TYR A N 1
ATOM 1457 C CA . TYR A 1 190 ? 6.713 19.755 -3.593 1.00 78.06 190 TYR A CA 1
ATOM 1458 C C . TYR A 1 190 ? 6.520 18.397 -4.255 1.00 78.06 190 TYR A C 1
ATOM 1460 O O . TYR A 1 190 ? 7.476 17.697 -4.563 1.00 78.06 190 TYR A O 1
ATOM 1468 N N . ASP A 1 191 ? 5.264 18.051 -4.504 1.00 79.31 191 ASP A N 1
ATOM 1469 C CA . ASP A 1 191 ? 4.904 16.891 -5.303 1.00 79.31 191 ASP A CA 1
ATOM 1470 C C . ASP A 1 191 ? 3.956 17.355 -6.416 1.00 79.31 191 ASP A C 1
ATOM 1472 O O . ASP A 1 191 ? 2.813 17.722 -6.133 1.00 79.31 191 ASP A O 1
ATOM 1476 N N . PRO A 1 192 ? 4.380 17.360 -7.689 1.00 84.00 192 PRO A N 1
ATOM 1477 C CA . PRO A 1 192 ? 3.507 17.775 -8.779 1.00 84.00 192 PRO A CA 1
ATOM 1478 C C . PRO A 1 192 ? 2.306 16.829 -8.948 1.00 84.00 192 PRO A C 1
ATOM 1480 O O . PRO A 1 192 ? 1.279 17.238 -9.492 1.00 84.00 192 PRO A O 1
ATOM 1483 N N . ALA A 1 193 ? 2.387 15.580 -8.467 1.00 81.25 193 ALA A N 1
ATOM 1484 C CA . ALA A 1 193 ? 1.240 14.675 -8.439 1.00 81.25 193 ALA A CA 1
ATOM 1485 C C . ALA A 1 193 ? 0.174 15.128 -7.432 1.00 81.25 193 ALA A C 1
ATOM 1487 O O . ALA A 1 193 ? -1.012 14.925 -7.686 1.00 81.25 193 ALA A O 1
ATOM 1488 N N . LEU A 1 194 ? 0.563 15.788 -6.335 1.00 76.94 194 LEU A N 1
ATOM 1489 C CA . LEU A 1 194 ? -0.387 16.384 -5.396 1.00 76.94 194 LEU A CA 1
ATOM 1490 C C . LEU A 1 194 ? -1.173 17.514 -6.067 1.00 76.94 194 LEU A C 1
ATOM 1492 O O . LEU A 1 194 ? -2.392 17.549 -5.941 1.00 76.94 194 LEU A O 1
ATOM 1496 N N . GLU A 1 195 ? -0.510 18.387 -6.829 1.00 77.75 195 GLU A N 1
ATOM 1497 C CA . GLU A 1 195 ? -1.194 19.437 -7.601 1.00 77.75 195 GLU A CA 1
ATOM 1498 C C . GLU A 1 195 ? -2.123 18.854 -8.668 1.00 77.75 195 GLU A C 1
ATOM 1500 O O . GLU A 1 195 ? -3.234 19.339 -8.859 1.00 77.75 195 GLU A O 1
ATOM 1505 N N . LEU A 1 196 ? -1.721 17.756 -9.314 1.00 79.12 196 LEU A N 1
ATOM 1506 C CA . LEU A 1 196 ? -2.605 17.036 -10.226 1.00 79.12 196 LEU A CA 1
ATOM 1507 C C . LEU A 1 196 ? -3.856 16.509 -9.510 1.00 79.12 196 LEU A C 1
ATOM 1509 O O . LEU A 1 196 ? -4.958 16.669 -10.025 1.00 79.12 196 LEU A O 1
ATOM 1513 N N . CYS A 1 197 ? -3.693 15.901 -8.333 1.00 73.62 197 CYS A N 1
ATOM 1514 C CA . CYS A 1 197 ? -4.814 15.413 -7.527 1.00 73.62 197 CYS A CA 1
ATOM 1515 C C . CYS A 1 197 ? -5.698 16.561 -7.002 1.00 73.62 197 CYS A C 1
ATOM 1517 O O . CYS A 1 197 ? -6.841 16.315 -6.625 1.00 73.62 197 CYS A O 1
ATOM 1519 N N . ARG A 1 198 ? -5.187 17.806 -6.994 1.00 69.88 198 ARG A N 1
ATOM 1520 C CA . ARG A 1 198 ? -5.940 19.033 -6.683 1.00 69.88 198 ARG A CA 1
ATOM 1521 C C . ARG A 1 198 ? -6.740 19.595 -7.855 1.00 69.88 198 ARG A C 1
ATOM 1523 O O . ARG A 1 198 ? -7.663 20.363 -7.607 1.00 69.88 198 ARG A O 1
ATOM 1530 N N . ASP A 1 199 ? -6.414 19.254 -9.102 1.00 68.25 199 ASP A N 1
ATOM 1531 C CA . ASP A 1 199 ? -7.059 19.856 -10.275 1.00 68.25 199 ASP A CA 1
ATOM 1532 C C . ASP A 1 199 ? -8.401 19.177 -10.606 1.00 68.25 199 ASP A C 1
ATOM 1534 O O . ASP A 1 199 ? -8.459 18.101 -11.206 1.00 68.25 199 ASP A O 1
ATOM 1538 N N . ASP A 1 200 ? -9.502 19.853 -10.272 1.00 52.31 200 ASP A N 1
ATOM 1539 C CA . ASP A 1 200 ? -10.874 19.380 -10.506 1.00 52.31 200 ASP A CA 1
ATOM 1540 C C . ASP A 1 200 ? -11.268 19.248 -11.984 1.00 52.31 200 ASP A C 1
ATOM 1542 O O . ASP A 1 200 ? -12.318 18.686 -12.302 1.00 52.31 200 ASP A O 1
ATOM 1546 N N . ARG A 1 201 ? -10.464 19.768 -12.919 1.00 55.91 201 ARG A N 1
ATOM 1547 C CA . ARG A 1 201 ? -10.778 19.718 -14.360 1.00 55.91 201 ARG A CA 1
ATOM 1548 C C . ARG A 1 201 ? -10.495 18.359 -14.984 1.00 55.91 201 ARG A C 1
ATOM 1550 O O . ARG A 1 201 ? -10.773 18.145 -16.164 1.00 55.91 201 ARG A O 1
ATOM 1557 N N . ILE A 1 202 ? -9.966 17.418 -14.212 1.00 53.41 202 ILE A N 1
ATOM 1558 C CA . ILE A 1 202 ? -9.725 16.054 -14.663 1.00 53.41 202 ILE A CA 1
ATOM 1559 C C . ILE A 1 202 ? -10.992 15.221 -14.437 1.00 53.41 202 ILE A C 1
ATOM 1561 O O . ILE A 1 202 ? -11.036 14.292 -13.639 1.00 53.41 202 ILE A O 1
ATOM 1565 N N . ALA A 1 203 ? -12.043 15.550 -15.189 1.00 36.00 203 ALA A N 1
ATOM 1566 C CA . ALA A 1 203 ? -13.371 14.945 -15.068 1.00 36.00 203 ALA A CA 1
ATOM 1567 C C . ALA A 1 203 ? -13.424 13.428 -15.363 1.00 36.00 203 ALA A C 1
ATOM 1569 O O . ALA A 1 203 ? -14.412 12.777 -15.032 1.00 36.00 203 ALA A O 1
ATOM 1570 N N . GLN A 1 204 ? -12.388 12.853 -15.988 1.00 44.94 204 GLN A N 1
ATOM 1571 C CA . GLN A 1 204 ? -12.326 11.418 -16.306 1.00 44.94 204 GLN A CA 1
ATOM 1572 C C . GLN A 1 204 ? -11.734 10.565 -15.175 1.00 44.94 204 GLN A C 1
ATOM 1574 O O . GLN A 1 204 ? -11.984 9.363 -15.133 1.00 44.94 204 GLN A O 1
ATOM 1579 N N . MET A 1 205 ? -10.989 11.164 -14.240 1.00 51.53 205 MET A N 1
ATOM 1580 C CA . MET A 1 205 ? -10.430 10.449 -13.094 1.00 51.53 205 MET A CA 1
ATOM 1581 C C . MET A 1 205 ? -11.336 10.720 -11.892 1.00 51.53 205 MET A C 1
ATOM 1583 O O . MET A 1 205 ? -11.375 11.830 -11.366 1.00 51.53 205 MET A O 1
ATOM 1587 N N . ARG A 1 206 ? -12.127 9.720 -11.477 1.00 54.38 206 ARG A N 1
ATOM 1588 C CA . ARG A 1 206 ? -12.874 9.773 -10.205 1.00 54.38 206 ARG A CA 1
ATOM 1589 C C . ARG A 1 206 ? -11.909 10.184 -9.076 1.00 54.38 206 ARG A C 1
ATOM 1591 O O . ARG A 1 206 ? -10.732 9.863 -9.161 1.00 54.38 206 ARG A O 1
ATOM 1598 N N . ARG A 1 207 ? -12.403 10.900 -8.053 1.00 59.09 207 ARG A N 1
ATOM 1599 C CA . ARG A 1 207 ? -11.613 11.491 -6.944 1.00 59.09 207 ARG A CA 1
ATOM 1600 C C . ARG A 1 207 ? -10.390 10.638 -6.555 1.00 59.09 207 ARG A C 1
ATOM 1602 O O . ARG A 1 207 ? -10.560 9.579 -5.957 1.00 59.09 207 ARG A O 1
ATOM 1609 N N . ILE A 1 208 ? -9.190 11.132 -6.875 1.00 63.50 208 ILE A N 1
ATOM 1610 C CA . ILE A 1 208 ? -7.913 10.529 -6.473 1.00 63.50 208 ILE A CA 1
ATOM 1611 C C . ILE A 1 208 ? -7.502 11.136 -5.134 1.00 63.50 208 ILE A C 1
ATOM 1613 O O . ILE A 1 208 ? -7.280 12.343 -5.045 1.00 63.50 208 ILE A O 1
ATOM 1617 N N . THR A 1 209 ? -7.350 10.311 -4.100 1.00 69.12 209 THR A N 1
ATOM 1618 C CA . THR A 1 209 ? -6.794 10.770 -2.823 1.00 69.12 209 THR A CA 1
ATOM 1619 C C . THR A 1 209 ? -5.266 10.727 -2.852 1.00 69.12 209 THR A C 1
ATOM 1621 O O . THR A 1 209 ? -4.664 9.676 -3.071 1.00 69.12 209 THR A O 1
ATOM 1624 N N . ALA A 1 210 ? -4.615 11.861 -2.598 1.00 66.44 210 ALA A N 1
ATOM 1625 C CA . ALA A 1 210 ? -3.171 11.899 -2.408 1.00 66.44 210 ALA A CA 1
ATOM 1626 C C . ALA A 1 210 ? -2.806 11.419 -0.991 1.00 66.44 210 ALA A C 1
ATOM 1628 O O . ALA A 1 210 ? -3.345 11.871 0.018 1.00 66.44 210 ALA A O 1
ATOM 1629 N N . VAL A 1 211 ? -1.877 10.478 -0.910 1.00 64.12 211 VAL A N 1
ATOM 1630 C CA . VAL A 1 211 ? -1.347 9.927 0.334 1.00 64.12 211 VAL A CA 1
ATOM 1631 C C . VAL A 1 211 ? 0.152 10.176 0.341 1.00 64.12 211 VAL A C 1
ATOM 1633 O O . VAL A 1 211 ? 0.854 9.815 -0.600 1.00 64.12 211 VAL A O 1
ATOM 1636 N N . HIS A 1 212 ? 0.678 10.780 1.402 1.00 64.25 212 HIS A N 1
ATOM 1637 C CA . HIS A 1 212 ? 2.098 11.095 1.475 1.00 64.25 212 HIS A CA 1
ATOM 1638 C C . HIS A 1 212 ? 2.786 10.322 2.587 1.00 64.25 212 HIS A C 1
ATOM 1640 O O . HIS A 1 212 ? 2.413 10.351 3.760 1.00 64.25 212 HIS A O 1
ATOM 1646 N N . LEU A 1 213 ? 3.869 9.648 2.217 1.00 57.12 213 LEU A N 1
ATOM 1647 C CA . LEU A 1 213 ? 4.792 9.105 3.200 1.00 57.12 213 LEU A CA 1
ATOM 1648 C C . LEU A 1 213 ? 5.645 10.259 3.722 1.00 57.12 213 LEU A C 1
ATOM 1650 O O . LEU A 1 213 ? 6.472 10.798 2.978 1.00 57.12 213 LEU A O 1
ATOM 1654 N N . ARG A 1 214 ? 5.453 10.626 4.994 1.00 57.72 214 ARG A N 1
ATOM 1655 C CA . ARG A 1 214 ? 6.357 11.532 5.703 1.00 57.72 214 ARG A CA 1
ATOM 1656 C C . ARG A 1 214 ? 7.285 10.702 6.575 1.00 57.72 214 ARG A C 1
ATOM 1658 O O . ARG A 1 214 ? 6.881 10.125 7.578 1.00 57.72 214 ARG A O 1
ATOM 1665 N N . TYR A 1 215 ? 8.557 10.671 6.205 1.00 50.00 215 TYR A N 1
ATOM 1666 C CA . TYR A 1 215 ? 9.589 10.133 7.079 1.00 50.00 215 TYR A CA 1
ATOM 1667 C C . TYR A 1 215 ? 9.921 11.191 8.126 1.00 50.00 215 TYR A C 1
ATOM 1669 O O . TYR A 1 215 ? 10.449 12.251 7.786 1.00 50.00 215 TYR A O 1
ATOM 1677 N N . TRP A 1 216 ? 9.596 10.922 9.387 1.00 46.09 216 TRP A N 1
ATOM 1678 C CA . TRP A 1 216 ? 10.143 11.710 10.480 1.00 46.09 216 TRP A CA 1
ATOM 1679 C C . TRP A 1 216 ? 11.501 11.119 10.847 1.00 46.09 216 TRP A C 1
ATOM 1681 O O . TRP A 1 216 ? 11.593 9.957 11.241 1.00 46.09 216 TRP A O 1
ATOM 1691 N N . GLN A 1 217 ? 12.567 11.901 10.683 1.00 37.28 217 GLN A N 1
ATOM 1692 C CA . GLN A 1 217 ? 13.829 11.596 11.345 1.00 37.28 217 GLN A CA 1
ATOM 1693 C C . GLN A 1 217 ? 13.637 11.943 12.819 1.00 37.28 217 GLN A C 1
ATOM 1695 O O . GLN A 1 217 ? 13.800 13.089 13.231 1.00 37.28 217 GLN A O 1
ATOM 1700 N N . VAL A 1 218 ? 13.187 10.962 13.598 1.00 38.31 218 VAL A N 1
ATOM 1701 C CA . VAL A 1 218 ? 13.252 11.046 15.056 1.00 38.31 218 VAL A CA 1
ATOM 1702 C C . VAL A 1 218 ? 14.749 11.106 15.419 1.00 38.31 218 VAL A C 1
ATOM 1704 O O . VAL A 1 218 ? 15.520 10.343 14.830 1.00 38.31 218 VAL A O 1
ATOM 1707 N N . PRO A 1 219 ? 15.199 12.014 16.310 1.00 36.69 219 PRO A N 1
ATOM 1708 C CA . PRO A 1 219 ? 16.582 12.034 16.779 1.00 36.69 219 PRO A CA 1
ATOM 1709 C C . PRO A 1 219 ? 17.026 10.642 17.236 1.00 36.69 219 PRO A C 1
ATOM 1711 O O . PRO A 1 219 ? 16.251 9.924 17.862 1.00 36.69 219 PRO A O 1
ATOM 1714 N N . GLU A 1 220 ? 18.276 10.274 16.959 1.00 38.56 220 GLU A N 1
ATOM 1715 C CA . GLU A 1 220 ? 18.840 8.940 17.236 1.00 38.56 220 GLU A CA 1
ATOM 1716 C C . GLU A 1 220 ? 18.664 8.506 18.709 1.00 38.56 220 GLU A C 1
ATOM 1718 O O . GLU A 1 220 ? 18.526 7.323 19.008 1.00 38.56 220 GLU A O 1
ATOM 1723 N N . SER A 1 221 ? 18.561 9.480 19.621 1.00 39.62 221 SER A N 1
ATOM 1724 C CA . SER A 1 221 ? 18.303 9.297 21.054 1.00 39.62 221 SER A CA 1
ATOM 1725 C C . SER A 1 221 ? 16.905 8.773 21.414 1.00 39.62 221 SER A C 1
ATOM 1727 O O . SER A 1 221 ? 16.709 8.344 22.545 1.00 39.62 221 SER A O 1
ATOM 1729 N N . LEU A 1 222 ? 15.934 8.834 20.499 1.00 39.31 222 LEU A N 1
ATOM 1730 C CA . LEU A 1 222 ? 14.528 8.453 20.715 1.00 39.31 222 LEU A CA 1
ATOM 1731 C C . LEU A 1 222 ? 14.133 7.153 19.981 1.00 39.31 222 LEU A C 1
ATOM 1733 O O . LEU A 1 222 ? 12.957 6.815 19.940 1.00 39.31 222 LEU A O 1
ATOM 1737 N N . ARG A 1 223 ? 15.127 6.420 19.454 1.00 42.44 223 ARG A N 1
ATOM 1738 C CA . ARG A 1 223 ? 15.020 5.233 18.585 1.00 42.44 223 ARG A CA 1
ATOM 1739 C C . ARG A 1 223 ? 14.217 5.469 17.282 1.00 42.44 223 ARG A C 1
ATOM 1741 O O . ARG A 1 223 ? 13.133 6.046 17.278 1.00 42.44 223 ARG A O 1
ATOM 1748 N N . PRO A 1 224 ? 14.726 5.040 16.116 1.00 36.62 224 PRO A N 1
ATOM 1749 C CA . PRO A 1 224 ? 14.129 5.357 14.819 1.00 36.62 224 PRO A CA 1
ATOM 1750 C C . PRO A 1 224 ? 12.976 4.396 14.477 1.00 36.62 224 PRO A C 1
ATOM 1752 O O . PRO A 1 224 ? 13.111 3.587 13.564 1.00 36.62 224 PRO A O 1
ATOM 1755 N N . GLU A 1 225 ? 11.855 4.426 15.201 1.00 45.28 225 GLU A N 1
ATOM 1756 C CA . GLU A 1 225 ? 10.942 3.262 15.191 1.00 45.28 225 GLU A CA 1
ATOM 1757 C C . GLU A 1 225 ? 9.541 3.472 14.589 1.00 45.28 225 GLU A C 1
ATOM 1759 O O . GLU A 1 225 ? 8.795 2.505 14.466 1.00 45.28 225 GLU A O 1
ATOM 1764 N N . VAL A 1 226 ? 9.179 4.658 14.073 1.00 44.97 226 VAL A N 1
ATOM 1765 C CA . VAL A 1 226 ? 7.840 4.848 13.468 1.00 44.97 226 VAL A CA 1
ATOM 1766 C C . VAL A 1 226 ? 7.872 5.625 12.151 1.00 44.97 226 VAL A C 1
ATOM 1768 O O . VAL A 1 226 ? 8.364 6.749 12.074 1.00 44.97 226 VAL A O 1
ATOM 1771 N N . ILE A 1 227 ? 7.288 5.039 11.097 1.00 49.62 227 ILE A N 1
ATOM 1772 C CA . ILE A 1 227 ? 6.907 5.769 9.880 1.00 49.62 227 ILE A CA 1
ATOM 1773 C C . ILE A 1 227 ? 5.438 6.152 10.016 1.00 49.62 227 ILE A C 1
ATOM 1775 O O . ILE A 1 227 ? 4.555 5.296 10.000 1.00 49.62 227 ILE A O 1
ATOM 1779 N N . LEU A 1 228 ? 5.175 7.451 10.116 1.00 53.84 228 LEU A N 1
ATOM 1780 C CA . LEU A 1 228 ? 3.820 7.985 10.079 1.00 53.84 228 LEU A CA 1
ATOM 1781 C C . LEU A 1 228 ? 3.437 8.262 8.625 1.00 53.84 228 LEU A C 1
ATOM 1783 O O . LEU A 1 228 ? 4.120 8.992 7.904 1.00 53.84 228 LEU A O 1
ATOM 1787 N N . VAL A 1 229 ? 2.331 7.674 8.182 1.00 53.66 229 VAL A N 1
ATOM 1788 C CA . VAL A 1 229 ? 1.784 7.931 6.848 1.00 53.66 229 VAL A CA 1
ATOM 1789 C C . VAL A 1 229 ? 0.803 9.076 6.974 1.00 53.66 229 VAL A C 1
ATOM 1791 O O . VAL A 1 229 ? -0.222 8.950 7.629 1.00 53.66 229 VAL A O 1
ATOM 1794 N N . VAL A 1 230 ? 1.102 10.223 6.374 1.00 54.97 230 VAL A N 1
ATOM 1795 C CA . VAL A 1 230 ? 0.215 11.385 6.453 1.00 54.97 230 VAL A CA 1
ATOM 1796 C C . VAL A 1 230 ? -0.578 11.456 5.166 1.00 54.97 230 VAL A C 1
ATOM 1798 O O . VAL A 1 230 ? -0.034 11.702 4.095 1.00 54.97 230 VAL A O 1
ATOM 1801 N N . SER A 1 231 ? -1.880 11.232 5.261 1.00 50.84 231 SER A N 1
ATOM 1802 C CA . SER A 1 231 ? -2.752 11.330 4.095 1.00 50.84 231 SER A CA 1
ATOM 1803 C C . SER A 1 231 ? -3.300 12.753 4.014 1.00 50.84 231 SER A C 1
ATOM 1805 O O . SER A 1 231 ? -3.850 13.257 4.991 1.00 50.84 231 SER A O 1
ATOM 1807 N N . GLU A 1 232 ? -3.141 13.428 2.879 1.00 47.66 232 GLU A N 1
ATOM 1808 C CA . GLU A 1 232 ? -3.723 14.754 2.659 1.00 47.66 232 GLU A CA 1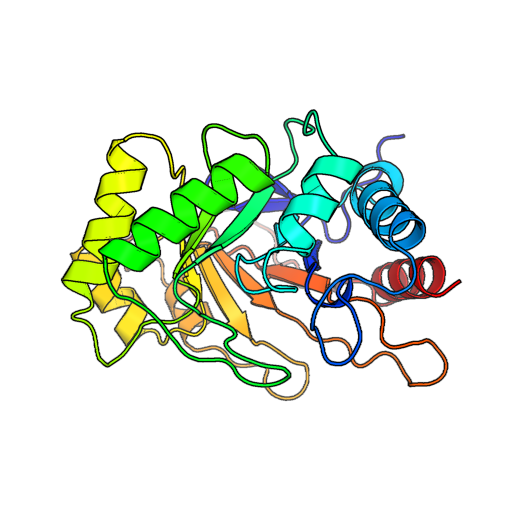
ATOM 1809 C C . GLU A 1 232 ? -4.909 14.614 1.702 1.00 47.66 232 GLU A C 1
ATOM 1811 O O . GLU A 1 232 ? -4.756 14.271 0.532 1.00 47.66 232 GLU A O 1
ATOM 1816 N N . LEU A 1 233 ? -6.123 14.869 2.200 1.00 36.44 233 LEU A N 1
ATOM 1817 C CA . LEU A 1 233 ? -7.311 14.809 1.356 1.00 36.44 233 LEU A CA 1
ATOM 1818 C C . LEU A 1 233 ? -7.287 16.005 0.434 1.00 36.44 233 LEU A C 1
ATOM 1820 O O . LEU A 1 233 ? -7.232 17.144 0.901 1.00 36.44 233 LEU A O 1
ATOM 1824 N N . VAL A 1 234 ? -7.453 15.744 -0.853 1.00 32.88 234 VAL A N 1
ATOM 1825 C CA . VAL A 1 234 ? -7.952 16.763 -1.753 1.00 32.88 234 VAL A CA 1
ATOM 1826 C C . VAL A 1 234 ? -9.361 16.373 -2.150 1.00 32.88 234 VAL A C 1
ATOM 1828 O O . VAL A 1 234 ? -9.584 15.548 -3.027 1.00 32.88 234 VAL A O 1
ATOM 1831 N N . THR A 1 235 ? -10.336 16.950 -1.458 1.00 28.78 235 THR A N 1
ATOM 1832 C CA . THR A 1 235 ? -11.728 16.898 -1.893 1.00 28.78 235 THR A CA 1
ATOM 1833 C C . THR A 1 235 ? -12.274 18.302 -1.959 1.00 28.78 235 THR A C 1
ATOM 1835 O O . THR A 1 235 ? -12.407 18.968 -0.931 1.00 28.78 235 THR A O 1
ATOM 1838 N N . ASN A 1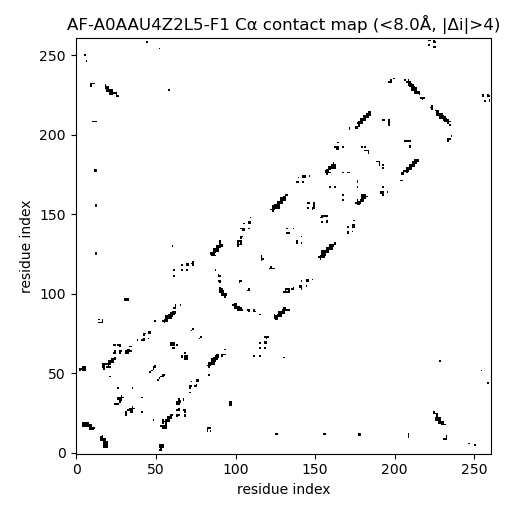 236 ? -12.704 18.706 -3.149 1.00 28.27 236 ASN A N 1
ATOM 1839 C CA . ASN A 1 236 ? -13.715 19.735 -3.261 1.00 28.27 236 ASN A CA 1
ATOM 1840 C C . ASN A 1 236 ? -15.047 19.190 -2.748 1.00 28.27 236 ASN A C 1
ATOM 1842 O O . ASN A 1 236 ? -15.779 18.465 -3.426 1.00 28.27 236 ASN A O 1
ATOM 1846 N N . SER A 1 237 ? -15.355 19.568 -1.520 1.00 24.66 237 SER A N 1
ATOM 1847 C CA . SER A 1 237 ? -16.707 19.901 -1.106 1.00 24.66 237 SER A CA 1
ATOM 1848 C C . SER A 1 237 ? -16.638 21.339 -0.630 1.00 24.66 237 SER A C 1
ATOM 1850 O O . SER A 1 237 ? -15.791 21.666 0.199 1.00 24.66 237 SER A O 1
ATOM 1852 N N . VAL A 1 238 ? -17.501 22.191 -1.181 1.00 26.72 238 VAL A N 1
ATOM 1853 C CA . VAL A 1 238 ? -17.757 23.539 -0.676 1.00 26.72 238 VAL A CA 1
ATOM 1854 C C . VAL A 1 238 ? -18.058 23.425 0.819 1.00 26.72 238 VAL A C 1
ATOM 1856 O O . VAL A 1 238 ? -19.172 23.119 1.222 1.00 26.72 238 VAL A O 1
ATOM 1859 N N . VAL A 1 239 ? -17.045 23.652 1.644 1.00 26.25 239 VAL A N 1
ATOM 1860 C CA . VAL A 1 239 ? -17.187 23.986 3.053 1.00 26.25 239 VAL A CA 1
ATOM 1861 C C . VAL A 1 239 ? -16.410 25.277 3.200 1.00 26.25 239 VAL A C 1
ATOM 1863 O O . VAL A 1 239 ? -15.189 25.316 3.063 1.00 26.25 239 VAL A O 1
ATOM 1866 N N . HIS A 1 240 ? -17.149 26.367 3.378 1.00 25.36 240 HIS A N 1
ATOM 1867 C CA . HIS A 1 240 ? -16.582 27.657 3.732 1.00 25.36 240 HIS A CA 1
ATOM 1868 C C . HIS A 1 240 ? -15.744 27.489 5.004 1.00 25.36 240 HIS A C 1
ATOM 1870 O O . HIS A 1 240 ? -16.280 27.329 6.095 1.00 25.36 240 HIS A O 1
ATOM 1876 N N . GLY A 1 241 ? -14.424 27.502 4.855 1.00 27.25 241 GLY A N 1
ATOM 1877 C CA . GLY A 1 241 ? -13.505 27.383 5.974 1.00 27.25 241 GLY A CA 1
ATOM 1878 C C . GLY A 1 241 ? -12.067 27.434 5.495 1.00 27.25 241 GLY A C 1
ATOM 1879 O O . GLY A 1 241 ? -11.459 26.405 5.220 1.00 27.25 241 GLY A O 1
ATOM 1880 N N . ARG A 1 242 ? -11.503 28.642 5.403 1.00 29.23 242 ARG A N 1
ATOM 1881 C CA . ARG A 1 242 ? -10.051 28.835 5.318 1.00 29.23 242 ARG A CA 1
ATOM 1882 C C . ARG A 1 242 ? -9.426 28.322 6.620 1.00 29.23 242 ARG A C 1
ATOM 1884 O O . ARG A 1 242 ? -9.254 29.085 7.563 1.00 29.23 242 ARG A O 1
ATOM 1891 N N . GLY A 1 243 ? -9.12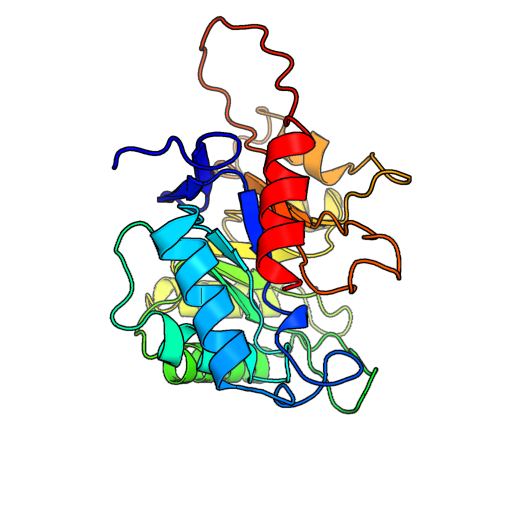5 27.032 6.689 1.00 27.97 243 GLY A N 1
ATOM 1892 C CA . GLY A 1 243 ? -8.355 26.438 7.772 1.00 27.97 243 GLY A CA 1
ATOM 1893 C C . GLY A 1 243 ? -6.966 26.076 7.271 1.00 27.97 243 GLY A C 1
ATOM 1894 O O . GLY A 1 243 ? -6.796 25.035 6.646 1.00 27.97 243 GLY A O 1
ATOM 1895 N N . GLN A 1 244 ? -5.957 26.898 7.561 1.00 31.08 244 GLN A N 1
ATOM 1896 C CA . GLN A 1 244 ? -4.594 26.376 7.661 1.00 31.08 244 GLN A CA 1
ATOM 1897 C C . GLN A 1 244 ? -4.600 25.344 8.794 1.00 31.08 244 GLN A C 1
ATOM 1899 O O . GLN A 1 244 ? -4.712 25.706 9.965 1.00 31.08 244 GLN A O 1
ATOM 1904 N N . VAL A 1 245 ? -4.540 24.054 8.464 1.00 35.50 245 VAL A N 1
ATOM 1905 C CA . VAL A 1 245 ? -4.565 22.998 9.479 1.00 35.50 245 VAL A CA 1
ATOM 1906 C C . VAL A 1 245 ? -3.138 22.690 9.917 1.00 35.50 245 VAL A C 1
ATOM 1908 O O . VAL A 1 245 ? -2.438 21.889 9.304 1.00 35.50 245 VAL A O 1
ATOM 1911 N N . GLY A 1 246 ? -2.707 23.327 11.004 1.00 32.16 246 GLY A N 1
ATOM 1912 C CA . GLY A 1 246 ? -1.501 22.926 11.719 1.00 32.16 246 GLY A CA 1
ATOM 1913 C C . GLY A 1 246 ? -1.708 21.563 12.379 1.00 32.16 246 GLY A C 1
ATOM 1914 O O . GLY A 1 246 ? -2.489 21.437 13.321 1.00 32.16 246 GLY A O 1
ATOM 1915 N N . LEU A 1 247 ? -1.006 20.532 11.907 1.00 41.47 247 LEU A N 1
ATOM 1916 C CA . LEU A 1 247 ? -0.737 19.348 12.724 1.00 41.47 247 LEU A CA 1
ATOM 1917 C C . LEU A 1 247 ? 0.044 19.824 13.955 1.00 41.47 247 LEU A C 1
ATOM 1919 O O . LEU A 1 247 ? 1.142 20.365 13.814 1.00 41.47 247 LEU A O 1
ATOM 1923 N N . ARG A 1 248 ? -0.512 19.678 15.164 1.00 38.78 248 ARG A N 1
ATOM 1924 C CA . ARG A 1 248 ? 0.259 19.973 16.376 1.00 38.78 248 ARG A CA 1
ATOM 1925 C C . ARG A 1 248 ? 1.364 18.927 16.490 1.00 38.78 248 ARG A C 1
ATOM 1927 O O . ARG A 1 248 ? 1.078 17.757 16.721 1.00 38.78 248 ARG A O 1
ATOM 1934 N N . ILE A 1 249 ? 2.614 19.366 16.343 1.00 39.66 249 ILE A N 1
ATOM 1935 C CA . ILE A 1 249 ? 3.825 18.545 16.508 1.00 39.66 249 ILE A CA 1
ATOM 1936 C C . ILE A 1 249 ? 3.771 17.745 17.825 1.00 39.66 249 ILE A C 1
ATOM 1938 O O . ILE A 1 249 ? 4.195 16.597 17.854 1.00 39.66 249 ILE A O 1
ATOM 1942 N N . SER A 1 250 ? 3.147 18.292 18.875 1.00 34.94 250 SER A N 1
ATOM 1943 C CA . SER A 1 250 ? 2.946 17.618 20.164 1.00 34.94 250 SER A CA 1
ATOM 1944 C C . SER A 1 250 ? 2.191 16.286 20.069 1.00 34.94 250 SER A C 1
ATOM 1946 O O . SER A 1 250 ? 2.563 15.341 20.747 1.00 34.94 250 SER A O 1
ATOM 1948 N N . SER A 1 251 ? 1.162 16.176 19.218 1.00 42.81 251 SER A N 1
ATOM 1949 C CA . SER A 1 251 ? 0.399 14.926 19.064 1.00 42.81 251 SER A CA 1
ATOM 1950 C C . SER A 1 251 ? 1.201 13.844 18.338 1.00 42.81 251 SER A C 1
ATOM 1952 O O . SER A 1 251 ? 0.972 12.664 18.560 1.00 42.81 251 SER A O 1
ATOM 1954 N N . LEU A 1 252 ? 2.142 14.240 17.476 1.00 46.00 252 LEU A N 1
ATOM 1955 C CA . LEU A 1 252 ? 3.029 13.328 16.749 1.00 46.00 252 LEU A CA 1
ATOM 1956 C C . LEU A 1 252 ? 4.207 12.875 17.626 1.00 46.00 252 LEU A C 1
ATOM 1958 O O . LEU A 1 252 ? 4.580 11.707 17.581 1.00 46.00 252 LEU A O 1
ATOM 1962 N N . LEU A 1 253 ? 4.758 13.784 18.440 1.00 40.38 253 LEU A N 1
ATOM 1963 C CA . LEU A 1 253 ? 5.815 13.480 19.409 1.00 40.38 253 LEU A CA 1
ATOM 1964 C C . LEU A 1 253 ? 5.321 12.544 20.510 1.00 40.38 253 LEU A C 1
ATOM 1966 O O . LEU A 1 253 ? 5.999 11.570 20.791 1.00 40.38 253 LEU A O 1
ATOM 1970 N N . GLN A 1 254 ? 4.119 12.768 21.049 1.00 42.91 254 GLN A N 1
ATOM 1971 C CA . GLN A 1 254 ? 3.543 11.885 22.065 1.00 42.91 254 GLN A CA 1
ATOM 1972 C C . GLN A 1 254 ? 3.371 10.448 21.545 1.00 42.91 254 GLN A C 1
ATOM 1974 O O . GLN A 1 254 ? 3.746 9.496 22.217 1.00 42.91 254 GLN A O 1
ATOM 1979 N N . ILE A 1 255 ? 2.877 10.294 20.311 1.00 50.69 255 ILE A N 1
ATOM 1980 C CA . ILE A 1 255 ? 2.763 8.984 19.658 1.00 50.69 255 ILE A CA 1
ATOM 1981 C C . ILE A 1 255 ? 4.156 8.353 19.466 1.00 50.69 255 ILE A C 1
ATOM 1983 O O . ILE A 1 255 ? 4.342 7.174 19.735 1.00 50.69 255 ILE A O 1
ATOM 1987 N N . SER A 1 256 ? 5.154 9.131 19.035 1.00 45.19 256 SER A N 1
ATOM 1988 C CA . SER A 1 256 ? 6.523 8.632 18.843 1.00 45.19 256 SER A CA 1
ATOM 1989 C C . SER A 1 256 ? 7.225 8.244 20.151 1.00 45.19 256 SER A C 1
ATOM 1991 O O . SER A 1 256 ? 7.969 7.271 20.154 1.00 45.19 256 SER A O 1
ATOM 1993 N N . GLU A 1 257 ? 7.027 8.998 21.234 1.00 45.44 257 GLU A N 1
ATOM 1994 C CA . GLU A 1 257 ? 7.627 8.741 22.551 1.00 45.44 257 GLU A CA 1
ATOM 1995 C C . GLU A 1 257 ? 7.005 7.507 23.219 1.00 45.44 257 GLU A C 1
ATOM 1997 O O . GLU A 1 257 ? 7.729 6.695 23.788 1.00 45.44 257 GLU A O 1
ATOM 2002 N N . GLU A 1 258 ? 5.687 7.316 23.092 1.00 50.47 258 GLU A N 1
ATOM 2003 C CA . GLU A 1 258 ? 4.981 6.144 23.632 1.00 50.47 258 GLU A CA 1
ATOM 2004 C C . GLU A 1 258 ? 5.269 4.852 22.841 1.00 50.47 258 GLU A C 1
ATOM 2006 O O . GLU A 1 258 ? 5.164 3.761 23.398 1.00 50.47 258 GLU A O 1
ATOM 2011 N N . PHE A 1 259 ? 5.664 4.951 21.565 1.00 47.53 259 PHE A N 1
ATOM 2012 C CA . PHE A 1 259 ? 6.122 3.801 20.773 1.00 47.53 259 PHE A CA 1
ATOM 2013 C C . PHE A 1 259 ? 7.607 3.450 20.973 1.00 47.53 259 PHE A C 1
ATOM 2015 O O . PHE A 1 259 ? 8.000 2.346 20.608 1.00 47.53 259 PHE A O 1
ATOM 2022 N N . GLY A 1 260 ? 8.420 4.357 21.526 1.00 38.81 260 GLY A N 1
ATOM 2023 C CA . GLY A 1 260 ? 9.860 4.157 21.755 1.00 38.81 260 GLY A CA 1
ATOM 2024 C C . GLY A 1 260 ? 10.246 3.668 23.161 1.00 38.81 260 GLY A C 1
ATOM 2025 O O . GLY A 1 260 ? 11.441 3.498 23.423 1.00 38.81 260 GLY A O 1
ATOM 2026 N N . ALA A 1 261 ? 9.269 3.471 24.058 1.00 33.84 261 ALA A N 1
ATOM 2027 C CA . ALA A 1 261 ? 9.433 3.024 25.449 1.00 33.84 261 ALA A CA 1
ATOM 2028 C C . ALA A 1 261 ? 8.956 1.575 25.662 1.00 33.84 261 ALA A C 1
ATOM 2030 O O . ALA A 1 261 ? 9.623 0.854 26.440 1.00 33.84 261 ALA A O 1
#

Mean predicted aligned error: 8.5 Å

Solvent-accessible surface area (backbone atoms only — not comparable to full-atom values): 14072 Å² total; per-residue (Å²): 133,90,71,78,30,46,84,38,70,33,67,51,70,90,42,67,23,22,18,36,22,45,36,38,56,59,56,25,13,77,83,48,28,41,63,32,95,52,59,68,55,46,26,49,52,54,38,40,42,37,76,72,54,42,34,18,27,40,38,50,32,52,43,28,16,57,50,39,43,40,41,43,49,26,76,42,43,62,84,68,59,89,59,52,43,56,33,37,26,39,21,38,46,54,92,48,87,87,40,76,43,60,39,31,48,50,70,55,40,53,52,47,51,59,47,49,30,63,45,46,71,41,82,51,38,55,30,37,23,41,46,30,83,24,89,92,36,63,65,66,52,38,52,48,45,54,47,53,39,31,75,72,51,39,29,66,28,40,24,42,22,76,64,50,49,65,54,50,58,57,48,45,75,79,47,75,48,26,30,38,41,38,76,38,39,96,89,49,77,77,51,70,40,52,56,52,45,58,47,82,83,51,79,82,52,59,80,32,25,38,30,29,44,35,73,62,85,54,59,78,91,52,51,84,66,64,39,46,27,41,44,51,72,52,70,96,64,98,62,97,67,98,65,87,78,76,73,59,62,66,65,56,47,52,55,50,54,70,72,58,110

Sequence (261 aa):
MSSTPPGGTITIAGKTVARLGFGTMRLTGQGTWGDPDDRHQAIRVLRHAVHTHGITHIDTADAYGPHTCEHLIRDALYPYPDDVLIATKVGMVRPAPNMWAPHGYPVYLQASIEASLRRLDTDRLDLCYLHRIDPEVPLADQLGTLQALQDEGKIGHIGLSKVTPESIRLAGKYISIAAVQNVLNLNDRYDPALELCRDDRIAQMRRITAVHLRYWQVPESLRPEVILVVSELVTNSVVHGRGQVGLRISSLLQISEEFGA

pLDDT: mean 79.51, std 22.46, range [24.66, 98.88]

Nearest PDB structures (foldseek):
  8hnq-assembly1_A  TM=9.362E-01  e=5.105E-21  Devosia sp. D6-9
  3v0u-assembly1_A  TM=8.895E-01  e=2.721E-15  Rauvolfia serpentina
  3v0t-assembly1_A  TM=9.020E-01  e=9.866E-15  Rauvolfia serpentina
  3uyi-assembly1_A-2  TM=8.799E-01  e=8.208E-15  Rauvolfia serpentina
  1pz0-assembly1_A  TM=7.346E-01  e=2.407E-15  Bacillus subtilis

Radius of gyration: 17.65 Å; Cα contacts (8 Å, |Δi|>4): 514; chains: 1; bounding box: 37×44×46 Å

Secondary structure (DSSP, 8-state):
--PPPTT-EEEETTEEEESEEEEGGGGSSGGGBSS-S-HHHHHHHHHIIIIIT---EEE--TTTBTTHHHHHHHHHHPSPPTT-EEEEEESEEEEETTEEEE---HHHHHHHHHHHHHHHT-S-EEEEEESS--TTS-HHHHHHHHHHHHHTTSEEEEEEES--HHHHHHHTTTS---EEEEE--SS----HHHHHHH-TT-TTS--PEEEEEE-----GGG-S--EEEEEE----------------HHHHHHHHHHH--